Protein AF-A0A285SMY5-F1 (afdb_monomer_lite)

Secondary structure (DSSP, 8-state):
--SSSSSHHHHHHHHHHHHHHHHTTS------------HHHHHHHHHHTT-HHHHHHHHHTTSS-GGG--HHHHHHHHHHHHSSS-SS--TT-TT-HHHHHHHHHHHHTTS---TT-EEE---TTTSS-SSEEEHHHHHHHTT--HHHHHHHHTTT--TT---TTSPPHHHHHHTTBTTTB-HHHHHHHHHTT---SS--B-HHHHHHHHHHS----SS-PPPPGGG-SSPPB-HHHHHHHHTT---S-HHHHHHHHHHHHHHHHHHTTTS--SS-HHHHHHHH-TTSSGGGBT-EEEEEETTTEEEEEESB-HHHHHHHHHHHHH-TTHHHHHHHHHHTT-HHHHHHHHHHHHHHHHHHHS--

Structure (mmCIF, N/CA/C/O backbone):
data_AF-A0A285SMY5-F1
#
_entry.id   AF-A0A285SMY5-F1
#
loop_
_atom_site.group_PDB
_atom_site.id
_atom_site.type_symbol
_atom_site.label_atom_id
_atom_site.label_alt_id
_atom_site.label_comp_id
_atom_site.label_asym_id
_atom_site.label_entity_id
_atom_site.label_seq_id
_atom_site.pdbx_PDB_ins_code
_atom_site.Cartn_x
_atom_site.Cartn_y
_atom_site.Cartn_z
_atom_site.occupancy
_atom_site.B_iso_or_equiv
_atom_site.auth_seq_id
_atom_site.auth_comp_id
_atom_site.auth_asym_id
_atom_site.auth_atom_id
_atom_site.pdbx_PDB_model_num
ATOM 1 N N . MET A 1 1 ? -27.290 29.903 71.665 1.00 44.50 1 MET A N 1
ATOM 2 C CA . MET A 1 1 ? -28.174 30.473 70.620 1.00 44.50 1 MET A CA 1
ATOM 3 C C . MET A 1 1 ? -27.343 31.154 69.532 1.00 44.50 1 MET A C 1
ATOM 5 O O . MET A 1 1 ? -27.132 32.353 69.614 1.00 44.50 1 MET A O 1
ATOM 9 N N . ARG A 1 2 ? -26.832 30.390 68.557 1.00 43.44 2 ARG A N 1
ATOM 10 C CA . ARG A 1 2 ? -26.275 30.848 67.262 1.00 43.44 2 ARG A CA 1
ATOM 11 C C . ARG A 1 2 ? -25.790 29.595 66.524 1.00 43.44 2 ARG A C 1
ATOM 13 O O . ARG A 1 2 ? -24.658 29.188 66.721 1.00 43.44 2 ARG A O 1
ATOM 20 N N . LEU A 1 3 ? -26.687 28.913 65.810 1.00 40.53 3 LEU A N 1
ATOM 21 C CA . LEU A 1 3 ? -26.337 27.763 64.951 1.00 40.53 3 LEU A CA 1
ATOM 22 C C . LEU A 1 3 ? -27.414 27.433 63.893 1.00 40.53 3 LEU A C 1
ATOM 24 O O . LEU A 1 3 ? -27.430 26.339 63.350 1.00 40.53 3 LEU A O 1
ATOM 28 N N . LEU A 1 4 ? -28.327 28.365 63.586 1.00 40.00 4 LEU A N 1
ATOM 29 C CA . LEU A 1 4 ? -29.444 28.120 62.655 1.00 40.00 4 LEU A CA 1
ATOM 30 C C . LEU A 1 4 ? -29.544 29.125 61.492 1.00 40.00 4 LEU A C 1
ATOM 32 O O . LEU A 1 4 ? -30.497 29.062 60.724 1.00 40.00 4 LEU A O 1
ATOM 36 N N . ALA A 1 5 ? -28.572 30.027 61.318 1.00 44.12 5 ALA A N 1
ATOM 37 C CA . ALA A 1 5 ? -28.630 31.048 60.263 1.00 44.12 5 ALA A CA 1
ATOM 38 C C . ALA A 1 5 ? -27.939 30.650 58.939 1.00 44.12 5 ALA A C 1
ATOM 40 O O . ALA A 1 5 ? -28.270 31.220 57.904 1.00 44.12 5 ALA A O 1
ATOM 41 N N . ASP A 1 6 ? -27.063 29.637 58.931 1.00 42.84 6 ASP A N 1
ATOM 42 C CA . ASP A 1 6 ? -26.213 29.334 57.761 1.00 42.84 6 ASP A CA 1
ATOM 43 C C . ASP A 1 6 ? -26.700 28.169 56.875 1.00 42.84 6 ASP A C 1
ATOM 45 O O . ASP A 1 6 ? -26.078 27.850 55.865 1.00 42.84 6 ASP A O 1
ATOM 49 N N . LEU A 1 7 ? -27.846 27.549 57.184 1.00 43.09 7 LEU A N 1
ATOM 50 C CA . LEU A 1 7 ? -28.389 26.418 56.403 1.00 43.09 7 LEU A CA 1
ATOM 51 C C . LEU A 1 7 ? -29.373 26.822 55.285 1.00 43.09 7 LEU A C 1
ATOM 53 O O . LEU A 1 7 ? -29.718 26.005 54.431 1.00 43.09 7 LEU A O 1
ATOM 57 N N . LEU A 1 8 ? -29.802 28.084 55.231 1.00 43.88 8 LEU A N 1
ATOM 58 C CA . LEU A 1 8 ? -30.799 28.563 54.263 1.00 43.88 8 LEU A CA 1
ATOM 59 C C . LEU A 1 8 ? -30.308 28.830 52.817 1.00 43.88 8 LEU A C 1
ATOM 61 O O . LEU A 1 8 ? -31.122 28.667 51.902 1.00 43.88 8 LEU A O 1
ATOM 65 N N . PRO A 1 9 ? -29.038 29.183 52.522 1.00 40.75 9 PRO A N 1
ATOM 66 C CA . PRO A 1 9 ? -28.615 29.409 51.135 1.00 40.75 9 PRO A CA 1
ATOM 67 C C . PRO A 1 9 ? -28.261 28.118 50.371 1.00 40.75 9 PRO A C 1
ATOM 69 O O . PRO A 1 9 ? -28.290 28.117 49.139 1.00 40.75 9 PRO A O 1
ATOM 72 N N . ILE A 1 10 ? -27.984 27.008 51.068 1.00 46.47 10 ILE A N 1
ATOM 73 C CA . ILE A 1 10 ? -27.618 25.721 50.446 1.00 46.47 10 ILE A CA 1
ATOM 74 C C . ILE A 1 10 ? -28.871 24.969 49.963 1.00 46.47 10 ILE A C 1
ATOM 76 O O . ILE A 1 10 ? -28.896 24.459 48.842 1.00 46.47 10 ILE A O 1
ATOM 80 N N . LEU A 1 11 ? -29.965 25.006 50.731 1.00 40.94 11 LEU A N 1
ATOM 81 C CA . LEU A 1 11 ? -31.236 24.375 50.347 1.00 40.94 11 LEU A CA 1
ATOM 82 C C . LEU A 1 11 ? -31.950 25.094 49.185 1.00 40.94 11 LEU A C 1
ATOM 84 O O . LEU A 1 11 ? -32.616 24.447 48.377 1.00 40.94 11 LEU A O 1
ATOM 88 N N . ARG A 1 12 ? -31.750 26.411 49.011 1.00 38.81 12 ARG A N 1
ATOM 89 C CA . ARG A 1 12 ? -32.326 27.160 47.874 1.00 38.81 12 ARG A CA 1
ATOM 90 C C . ARG A 1 12 ? -31.653 26.871 46.528 1.00 38.81 12 ARG A C 1
ATOM 92 O O . ARG A 1 12 ? -32.327 26.964 45.503 1.00 38.81 12 ARG A O 1
ATOM 99 N N . ARG A 1 13 ? -30.367 26.492 46.507 1.00 39.62 13 ARG A N 1
ATOM 100 C CA . ARG A 1 13 ? -29.643 26.127 45.268 1.00 39.62 13 ARG A CA 1
ATOM 101 C C . ARG A 1 13 ? -29.903 24.685 44.819 1.00 39.62 13 ARG A C 1
ATOM 103 O O . ARG A 1 13 ? -29.862 24.412 43.623 1.00 39.62 13 ARG A O 1
ATOM 110 N N . ALA A 1 14 ? -30.227 23.782 45.746 1.00 42.62 14 ALA A N 1
ATOM 111 C CA . ALA A 1 14 ? -30.625 22.413 45.413 1.00 42.62 14 ALA A CA 1
ATOM 112 C C . ALA A 1 14 ? -32.042 22.353 44.804 1.00 42.62 14 ALA A C 1
ATOM 114 O O . ALA A 1 14 ? -32.256 21.678 43.798 1.00 42.62 14 ALA A O 1
ATOM 115 N N . ALA A 1 15 ? -32.989 23.135 45.337 1.00 40.44 15 ALA A N 1
ATOM 116 C CA . ALA A 1 15 ? -34.366 23.165 44.835 1.00 40.44 15 ALA A CA 1
ATOM 117 C C . ALA A 1 15 ? -34.505 23.817 43.442 1.00 40.44 15 ALA A C 1
ATOM 119 O O . ALA A 1 15 ? -35.353 23.410 42.653 1.00 40.44 15 ALA A O 1
ATOM 120 N N . THR A 1 16 ? -33.647 24.784 43.093 1.00 38.88 16 THR A N 1
ATOM 121 C CA . THR A 1 16 ? -33.677 25.434 41.767 1.00 38.88 16 THR A CA 1
ATOM 122 C C . THR A 1 16 ? -33.044 24.590 40.660 1.00 38.88 16 THR A C 1
ATOM 124 O O . THR A 1 16 ? -33.487 24.688 39.520 1.00 38.88 16 THR A O 1
ATOM 127 N N . ARG A 1 17 ? -32.083 23.702 40.962 1.00 39.31 17 ARG A N 1
ATOM 128 C CA . ARG A 1 17 ? -31.561 22.739 39.970 1.00 39.31 17 ARG A CA 1
ATOM 129 C C . ARG A 1 17 ? -32.501 21.554 39.740 1.00 39.31 17 ARG A C 1
ATOM 131 O O . ARG A 1 17 ? -32.654 21.140 38.598 1.00 39.31 17 ARG A O 1
ATOM 138 N N . ALA A 1 18 ? -33.193 21.069 40.773 1.00 41.31 18 ALA A N 1
ATOM 139 C CA . ALA A 1 18 ? -34.198 20.014 40.611 1.00 41.31 18 ALA A CA 1
ATOM 140 C C . ALA A 1 18 ? -35.450 20.501 39.848 1.00 41.31 18 ALA A C 1
ATOM 142 O O . ALA A 1 18 ? -35.988 19.770 39.021 1.00 41.31 18 ALA A O 1
ATOM 143 N N . ALA A 1 19 ? -35.875 21.755 40.046 1.00 38.75 19 ALA A N 1
ATOM 144 C CA . ALA A 1 19 ? -37.019 22.322 39.326 1.00 38.75 19 ALA A CA 1
ATOM 145 C C . ALA A 1 19 ? -36.722 22.631 37.842 1.00 38.75 19 ALA A C 1
ATOM 147 O O . ALA A 1 19 ? -37.612 22.497 37.007 1.00 38.75 19 ALA A O 1
ATOM 148 N N . LEU A 1 20 ? -35.476 22.973 37.487 1.00 37.38 20 LEU A N 1
ATOM 149 C CA . LEU A 1 20 ? -35.053 23.139 36.086 1.00 37.38 20 LEU A CA 1
ATOM 150 C C . LEU A 1 20 ? -34.861 21.800 35.350 1.00 37.38 20 LEU A C 1
ATOM 152 O O . LEU A 1 20 ? -35.063 21.748 34.141 1.00 37.38 20 LEU A O 1
ATOM 156 N N . LEU A 1 21 ? -34.555 20.711 36.065 1.00 39.91 21 LEU A N 1
ATOM 157 C CA . LEU A 1 21 ? -34.512 19.352 35.504 1.00 39.91 21 LEU A CA 1
ATOM 158 C C . LEU A 1 21 ? -35.903 18.703 35.383 1.00 39.91 21 LEU A C 1
ATOM 160 O O . LEU A 1 21 ? -36.125 17.923 34.464 1.00 39.91 21 LEU A O 1
ATOM 164 N N . ALA A 1 22 ? -36.868 19.071 36.232 1.00 38.34 22 ALA A N 1
ATOM 165 C CA . ALA A 1 22 ? -38.257 18.614 36.106 1.00 38.34 22 ALA A CA 1
ATOM 166 C C . ALA A 1 22 ? -39.072 19.412 35.064 1.00 38.34 22 ALA A C 1
ATOM 168 O O . ALA A 1 22 ? -39.981 18.865 34.446 1.00 38.34 22 ALA A O 1
ATOM 169 N N . ALA A 1 23 ? -38.730 20.682 34.808 1.00 36.62 23 ALA A N 1
ATOM 170 C CA . ALA A 1 23 ? -39.381 21.491 33.770 1.00 36.62 23 ALA A CA 1
ATOM 171 C C . ALA A 1 23 ? -38.933 21.136 32.336 1.00 36.62 23 ALA A C 1
ATOM 173 O O . ALA A 1 23 ? -39.668 21.410 31.389 1.00 36.62 23 ALA A O 1
ATOM 174 N N . ALA A 1 24 ? -37.784 20.470 32.166 1.00 37.38 24 ALA A N 1
ATOM 175 C CA . ALA A 1 24 ? -37.358 19.911 30.879 1.00 37.38 24 ALA A CA 1
ATOM 176 C C . ALA A 1 24 ? -38.095 18.606 30.509 1.00 37.38 24 ALA A C 1
ATOM 178 O O . ALA A 1 24 ? -38.091 18.212 29.348 1.00 37.38 24 ALA A O 1
ATOM 179 N N . ALA A 1 25 ? -38.771 17.962 31.468 1.00 40.66 25 ALA A N 1
ATOM 180 C CA . ALA A 1 25 ? -39.560 16.748 31.240 1.00 40.66 25 ALA A CA 1
ATOM 181 C C . ALA A 1 25 ? -41.063 17.018 30.995 1.00 40.66 25 ALA A C 1
ATOM 183 O O . ALA A 1 25 ? -41.816 16.079 30.754 1.00 40.66 25 ALA A O 1
ATOM 184 N N . GLY A 1 26 ? -41.518 18.279 31.067 1.00 31.81 26 GLY A N 1
ATOM 185 C CA . GLY A 1 26 ? -42.949 18.626 31.094 1.00 31.81 26 GLY A CA 1
ATOM 186 C C . GLY A 1 26 ? -43.452 19.598 30.020 1.00 31.81 26 GLY A C 1
ATOM 187 O O . GLY A 1 26 ? -44.639 19.911 30.014 1.00 31.81 26 GLY A O 1
ATOM 188 N N . LEU A 1 27 ? -42.599 20.088 29.115 1.00 36.53 27 LEU A N 1
ATOM 189 C CA . LEU A 1 27 ? -42.997 21.019 28.049 1.00 36.53 27 LEU A CA 1
ATOM 190 C C . LEU A 1 27 ? -42.467 20.565 26.686 1.00 36.53 27 LEU A C 1
ATOM 192 O O . LEU A 1 27 ? -41.608 21.196 26.081 1.00 36.53 27 LEU A O 1
ATOM 196 N N . ALA A 1 28 ? -43.042 19.477 26.186 1.00 33.47 28 ALA A N 1
ATOM 197 C CA . ALA A 1 28 ? -43.094 19.188 24.761 1.00 33.47 28 ALA A CA 1
ATOM 198 C C . ALA A 1 28 ? -44.547 18.843 24.408 1.00 33.47 28 ALA A C 1
ATOM 200 O O . ALA A 1 28 ? -44.981 17.696 24.487 1.00 33.47 28 ALA A O 1
ATOM 201 N N . GLY A 1 29 ? -45.325 19.872 24.058 1.00 29.25 29 GLY A N 1
ATOM 202 C CA . GLY A 1 29 ? -46.469 19.677 23.166 1.00 29.25 29 GLY A CA 1
ATOM 203 C C . GLY A 1 29 ? -45.970 19.185 21.799 1.00 29.25 29 GLY A C 1
ATOM 204 O O . GLY A 1 29 ? -44.778 19.318 21.514 1.00 29.25 29 GLY A O 1
ATOM 205 N N . PRO A 1 30 ? -46.843 18.606 20.957 1.00 37.19 30 PRO A N 1
ATOM 206 C CA . PRO A 1 30 ? -46.443 17.806 19.807 1.00 37.19 30 PRO A CA 1
ATOM 207 C C . PRO A 1 30 ? -45.956 18.712 18.672 1.00 37.19 30 PRO A C 1
ATOM 209 O O . PRO A 1 30 ? -46.673 19.004 17.721 1.00 37.19 30 PRO A O 1
ATOM 212 N N . ALA A 1 31 ? -44.719 19.179 18.780 1.00 33.62 31 ALA A N 1
ATOM 213 C CA . ALA A 1 31 ? -43.927 19.583 17.638 1.00 33.62 31 ALA A CA 1
ATOM 214 C C . ALA A 1 31 ? -43.341 18.293 17.060 1.00 33.62 31 ALA A C 1
ATOM 216 O O . ALA A 1 31 ? -42.690 17.541 17.781 1.00 33.62 31 ALA A O 1
ATOM 217 N N . GLY A 1 32 ? -43.659 17.991 15.801 1.00 35.34 32 GLY A N 1
ATOM 218 C CA . GLY A 1 32 ? -43.325 16.725 15.152 1.00 35.34 32 GLY A CA 1
ATOM 219 C C . GLY A 1 32 ? -41.841 16.378 15.261 1.00 35.34 32 GLY A C 1
ATOM 220 O O . GLY A 1 32 ? -41.028 16.875 14.491 1.00 35.34 32 GLY A O 1
ATOM 221 N N . ALA A 1 33 ? -41.508 15.500 16.206 1.00 33.84 33 ALA A N 1
ATOM 222 C CA . ALA A 1 33 ? -40.214 14.856 16.297 1.00 33.84 33 ALA A CA 1
ATOM 223 C C . ALA A 1 33 ? -40.238 13.629 15.383 1.00 33.84 33 ALA A C 1
ATOM 225 O O . ALA A 1 33 ? -40.721 12.560 15.751 1.00 33.84 33 ALA A O 1
ATOM 226 N N . GLN A 1 34 ? -39.726 13.789 14.167 1.00 44.00 34 GLN A N 1
ATOM 227 C CA . GLN A 1 34 ? -39.018 12.682 13.544 1.00 44.00 34 GLN A CA 1
ATOM 228 C C . GLN A 1 34 ? -37.640 12.622 14.205 1.00 44.00 34 GLN A C 1
ATOM 230 O O . GLN A 1 34 ? -36.733 13.302 13.750 1.00 44.00 34 GLN A O 1
ATOM 235 N N . ASP A 1 35 ? -37.480 11.860 15.285 1.00 48.12 35 ASP A N 1
ATOM 236 C CA . ASP A 1 35 ? -36.144 11.390 15.664 1.00 48.12 35 ASP A CA 1
ATOM 237 C C . ASP A 1 35 ? -36.257 10.082 16.451 1.00 48.12 35 ASP A C 1
ATOM 239 O O . ASP A 1 35 ? -36.455 10.046 17.661 1.00 48.12 35 ASP A O 1
ATOM 243 N N . GLY A 1 36 ? -36.224 8.975 15.709 1.00 53.59 36 GLY A N 1
ATOM 244 C CA . GLY A 1 36 ? -36.311 7.607 16.220 1.00 53.59 36 GLY A CA 1
ATOM 245 C C . GLY A 1 36 ? -34.972 7.058 16.714 1.00 53.59 36 GLY A C 1
ATOM 246 O O . GLY A 1 36 ? -34.679 5.890 16.462 1.00 53.59 36 GLY A O 1
ATOM 247 N N . THR A 1 37 ? -34.137 7.882 17.353 1.00 75.75 37 THR A N 1
ATOM 248 C CA . THR A 1 37 ? -32.831 7.455 17.871 1.00 75.75 37 THR A CA 1
ATOM 249 C C . THR A 1 37 ? -32.978 6.707 19.196 1.00 75.75 37 THR A C 1
ATOM 251 O O . THR A 1 37 ? -33.566 7.200 20.159 1.00 75.75 37 THR A O 1
ATOM 254 N N . THR A 1 38 ? -32.467 5.476 19.256 1.00 91.69 38 THR A N 1
ATOM 255 C CA . THR A 1 38 ? -32.550 4.633 20.461 1.00 91.69 38 THR A CA 1
ATOM 256 C C . THR A 1 38 ? -31.500 5.040 21.506 1.00 91.69 38 THR A C 1
ATOM 258 O O . THR A 1 38 ? -30.460 5.597 21.143 1.00 91.69 38 THR A O 1
ATOM 261 N N . PRO A 1 39 ? -31.694 4.726 22.805 1.00 93.06 39 PRO A N 1
ATOM 262 C CA . PRO A 1 39 ? -30.678 4.974 23.833 1.00 93.06 39 PRO A CA 1
ATOM 263 C C . PRO A 1 39 ? -29.303 4.378 23.491 1.00 93.06 39 PRO A C 1
ATOM 265 O O . PRO A 1 39 ? -28.283 5.027 23.711 1.00 93.06 39 PRO A O 1
ATOM 268 N N . LEU A 1 40 ? -29.281 3.190 22.875 1.00 93.75 40 LEU A N 1
ATOM 269 C CA . LEU A 1 40 ? -28.062 2.546 22.383 1.00 93.75 40 LEU A CA 1
ATOM 270 C C . LEU A 1 40 ? -27.368 3.372 21.288 1.00 93.75 40 LEU A C 1
ATOM 272 O O . LEU A 1 40 ? -26.158 3.573 21.349 1.00 93.75 40 LEU A O 1
ATOM 276 N N . GLN A 1 41 ? -28.112 3.898 20.311 1.00 92.19 41 GLN A N 1
ATOM 277 C CA . GLN A 1 41 ? -27.538 4.731 19.244 1.00 92.19 41 GLN A CA 1
ATOM 278 C C . GLN A 1 41 ? -26.947 6.036 19.790 1.00 92.19 41 GLN A C 1
ATOM 280 O O . GLN A 1 41 ? -25.877 6.476 19.357 1.00 92.19 41 GLN A O 1
ATOM 285 N N . THR A 1 42 ? -27.608 6.639 20.777 1.00 93.94 42 THR A N 1
ATOM 286 C CA . THR A 1 42 ? -27.110 7.841 21.451 1.00 93.94 42 THR A CA 1
ATOM 287 C C . THR A 1 42 ? -25.846 7.541 22.261 1.00 93.94 42 THR A C 1
ATOM 289 O O . THR A 1 42 ? -24.863 8.273 22.145 1.00 93.94 42 THR A O 1
ATOM 292 N N . PHE A 1 43 ? -25.813 6.427 23.001 1.00 95.69 43 PHE A N 1
ATOM 293 C CA . PHE A 1 43 ? -24.606 5.952 23.686 1.00 95.69 43 PHE A CA 1
ATOM 294 C C . PHE A 1 43 ? -23.433 5.769 22.713 1.00 95.69 43 PHE A C 1
ATOM 296 O O . PHE A 1 43 ? -22.358 6.329 22.929 1.00 95.69 43 PHE A O 1
ATOM 303 N N . GLN A 1 44 ? -23.651 5.052 21.606 1.00 93.38 44 GLN A N 1
ATOM 304 C CA . GLN A 1 44 ? -22.622 4.832 20.587 1.00 93.38 44 GLN A CA 1
ATOM 305 C C . GLN A 1 44 ? -22.101 6.156 20.012 1.00 93.38 44 GLN A C 1
ATOM 307 O O . GLN A 1 44 ? -20.901 6.306 19.798 1.00 93.38 44 GLN A O 1
ATOM 312 N N . THR A 1 45 ? -22.981 7.141 19.808 1.00 91.56 45 THR A N 1
ATOM 313 C CA . THR A 1 45 ? -22.604 8.476 19.319 1.00 91.56 45 THR A CA 1
ATOM 314 C C . THR A 1 45 ? -21.674 9.198 20.294 1.00 91.56 45 THR A C 1
ATOM 316 O O . THR A 1 45 ? -20.700 9.814 19.862 1.00 91.56 45 THR A O 1
ATOM 319 N N . TYR A 1 46 ? -21.924 9.112 21.602 1.00 94.88 46 TYR A N 1
ATOM 320 C CA . TYR A 1 46 ? -21.020 9.691 22.598 1.00 94.88 46 TYR A CA 1
ATOM 321 C C . TYR A 1 46 ? -19.651 9.012 22.588 1.00 94.88 46 TYR A C 1
ATOM 323 O O . TYR A 1 46 ? -18.634 9.703 22.570 1.00 94.88 46 TYR A O 1
ATOM 331 N N . VAL A 1 47 ? -19.609 7.679 22.513 1.00 94.75 47 VAL A N 1
ATOM 332 C CA . VAL A 1 47 ? -18.341 6.937 22.450 1.00 94.75 47 VAL A CA 1
ATOM 333 C C . VAL A 1 47 ? -17.542 7.287 21.189 1.00 94.75 47 VAL A C 1
ATOM 335 O O . VAL A 1 47 ? -16.357 7.597 21.288 1.00 94.75 47 VAL A O 1
ATOM 338 N N . VAL A 1 48 ? -18.185 7.331 20.017 1.00 90.44 48 VAL A N 1
ATOM 339 C CA . VAL A 1 48 ? -17.540 7.703 18.742 1.00 90.44 48 VAL A CA 1
ATOM 340 C C . VAL A 1 48 ? -16.963 9.123 18.777 1.00 90.44 48 VAL A C 1
ATOM 342 O O . VAL A 1 48 ? -15.908 9.379 18.197 1.00 90.44 48 VAL A O 1
ATOM 345 N N . ASN A 1 49 ? -17.608 10.041 19.497 1.00 89.12 49 ASN A N 1
ATOM 346 C CA . ASN A 1 49 ? -17.130 11.413 19.684 1.00 89.12 49 ASN A CA 1
ATOM 347 C C . ASN A 1 49 ? -16.149 11.573 20.861 1.00 89.12 49 ASN A C 1
ATOM 349 O O . ASN A 1 49 ? -15.801 12.699 21.214 1.00 89.12 49 ASN A O 1
ATOM 353 N N . ASN A 1 50 ? -15.695 10.468 21.464 1.00 92.06 50 ASN A N 1
ATOM 354 C CA . ASN A 1 50 ? -14.821 10.444 22.641 1.00 92.06 50 ASN A CA 1
ATOM 355 C C . ASN A 1 50 ? -15.402 11.166 23.879 1.00 92.06 50 ASN A C 1
ATOM 357 O O . ASN A 1 50 ? -14.664 11.651 24.737 1.00 92.06 50 ASN A O 1
ATOM 361 N N . ASP A 1 51 ? -16.729 11.238 23.997 1.00 93.81 51 ASP A N 1
ATOM 362 C CA . ASP A 1 51 ? -17.439 11.807 25.146 1.00 93.81 51 ASP A CA 1
ATOM 363 C C . ASP A 1 51 ? -17.840 10.700 26.131 1.00 93.81 51 ASP A C 1
ATOM 365 O O . ASP A 1 51 ? -19.007 10.342 26.315 1.00 93.81 51 ASP A O 1
ATOM 369 N N . LEU A 1 52 ? -16.823 10.122 26.772 1.00 95.62 52 LEU A N 1
ATOM 370 C CA . LEU A 1 52 ? -16.993 8.980 27.675 1.00 95.62 52 LEU A CA 1
ATOM 371 C C . LEU A 1 52 ? -17.798 9.336 28.937 1.00 95.62 52 LEU A C 1
ATOM 373 O O . LEU A 1 52 ? -18.387 8.457 29.562 1.00 95.62 52 LEU A O 1
ATOM 377 N N . THR A 1 53 ? -17.867 10.623 29.298 1.00 95.19 53 THR A N 1
ATOM 378 C CA . THR A 1 53 ? -18.650 11.087 30.456 1.00 95.19 53 THR A CA 1
ATOM 379 C C . THR A 1 53 ? -20.141 10.959 30.176 1.00 95.19 53 THR A C 1
ATOM 381 O O . THR A 1 53 ? -20.871 10.376 30.980 1.00 95.19 53 THR A O 1
ATOM 384 N N . ASN A 1 54 ? -20.596 11.449 29.020 1.00 95.38 54 ASN A N 1
ATOM 385 C CA . ASN A 1 54 ? -21.995 11.310 28.635 1.00 95.38 54 ASN A CA 1
ATOM 386 C C . ASN A 1 54 ? -22.341 9.866 28.254 1.00 95.38 54 ASN A C 1
ATOM 388 O O . ASN A 1 54 ? -23.438 9.415 28.569 1.00 95.38 54 ASN A O 1
ATOM 392 N N . ALA A 1 55 ? -21.409 9.093 27.688 1.00 96.12 55 ALA A N 1
ATOM 393 C CA . ALA A 1 55 ? -21.609 7.656 27.488 1.00 96.12 55 ALA A CA 1
ATOM 394 C C . ALA A 1 55 ? -21.849 6.916 28.824 1.00 96.12 55 ALA A C 1
ATOM 396 O O . ALA A 1 55 ? -22.793 6.132 28.951 1.00 96.12 55 ALA A O 1
ATOM 397 N N . GLN A 1 56 ? -21.064 7.227 29.864 1.00 96.19 56 GLN A N 1
ATOM 398 C CA . GLN A 1 56 ? -21.192 6.603 31.184 1.00 96.19 56 GLN A CA 1
ATOM 399 C C . GLN A 1 56 ? -22.568 6.826 31.829 1.00 96.19 56 GLN A C 1
ATOM 401 O O . GLN A 1 56 ? -23.044 5.953 32.559 1.00 96.19 56 GLN A O 1
ATOM 406 N N . PHE A 1 57 ? -23.232 7.950 31.544 1.00 96.50 57 PHE A N 1
ATOM 407 C CA . PHE A 1 57 ? -24.588 8.214 32.029 1.00 96.50 57 PHE A CA 1
ATOM 408 C C . PHE A 1 57 ? -25.578 7.114 31.605 1.00 96.50 57 PHE A C 1
ATOM 410 O O . PHE A 1 57 ? -26.394 6.685 32.420 1.00 96.50 57 PHE A O 1
ATOM 417 N N . PHE A 1 58 ? -25.489 6.606 30.372 1.00 96.38 58 PHE A N 1
ATOM 418 C CA . PHE A 1 58 ? -26.413 5.580 29.869 1.00 96.38 58 PHE A CA 1
ATOM 419 C C . PHE A 1 58 ? -26.216 4.239 30.580 1.00 96.38 58 PHE A C 1
ATOM 421 O O . PHE A 1 58 ? -27.199 3.586 30.928 1.00 96.38 58 PHE A O 1
ATOM 428 N N . LEU A 1 59 ? -24.963 3.876 30.870 1.00 94.81 59 LEU A N 1
ATOM 429 C CA . LEU A 1 59 ? -24.628 2.670 31.629 1.00 94.81 59 LEU A CA 1
ATOM 430 C C . LEU A 1 59 ? -25.081 2.776 33.092 1.00 94.81 59 LEU A C 1
ATOM 432 O O . LEU A 1 59 ? -25.697 1.855 33.622 1.00 94.81 59 LEU A O 1
ATOM 436 N N . GLN A 1 60 ? -24.821 3.911 33.751 1.00 95.75 60 GLN A N 1
ATOM 437 C CA . GLN A 1 60 ? -25.171 4.114 35.167 1.00 95.75 60 GLN A CA 1
ATOM 438 C C . GLN A 1 60 ? -26.680 4.108 35.422 1.00 95.75 60 GLN A C 1
ATOM 440 O O . GLN A 1 60 ? -27.115 3.707 36.499 1.00 95.75 60 GLN A O 1
ATOM 445 N N . ASN A 1 61 ? -27.470 4.548 34.444 1.00 95.69 61 ASN A N 1
ATOM 446 C CA . ASN A 1 61 ? -28.927 4.586 34.545 1.00 95.69 61 ASN A CA 1
ATOM 447 C C . ASN A 1 61 ? -29.602 3.340 33.947 1.00 95.69 61 ASN A C 1
ATOM 449 O O . ASN A 1 61 ? -30.827 3.303 33.867 1.00 95.69 61 ASN A O 1
ATOM 453 N N . GLY A 1 62 ? -28.831 2.332 33.520 1.00 93.88 62 GLY A N 1
ATOM 454 C CA . GLY A 1 62 ? -29.364 1.093 32.947 1.00 93.88 62 GLY A CA 1
ATOM 455 C C . GLY A 1 62 ? -30.117 1.284 31.626 1.00 93.88 62 GLY A C 1
ATOM 456 O O . GLY A 1 62 ? -30.944 0.449 31.275 1.00 93.88 62 GLY A O 1
ATOM 457 N N . LEU A 1 63 ? -29.855 2.382 30.908 1.00 95.31 63 LEU A N 1
ATOM 458 C CA . LEU A 1 63 ? -30.436 2.656 29.588 1.00 95.31 63 LEU A CA 1
ATOM 459 C C . LEU A 1 63 ? -29.761 1.838 28.481 1.00 95.31 63 LEU A C 1
ATOM 461 O O . LEU A 1 63 ? -30.332 1.673 27.406 1.00 95.31 63 LEU A O 1
ATOM 465 N N . VAL A 1 64 ? -28.535 1.384 28.749 1.00 94.94 64 VAL A N 1
ATOM 466 C CA . VAL A 1 64 ? -27.737 0.463 27.939 1.00 94.94 64 VAL A CA 1
ATOM 467 C C . VAL A 1 64 ? -26.996 -0.462 28.901 1.00 94.94 64 VAL A C 1
ATOM 469 O O . VAL A 1 64 ? -26.524 -0.026 29.953 1.00 94.94 64 VAL A O 1
ATOM 472 N N . THR A 1 65 ? -26.883 -1.734 28.550 1.00 93.19 65 THR A N 1
ATOM 473 C CA . THR A 1 65 ? -26.172 -2.760 29.314 1.00 93.19 65 THR A CA 1
ATOM 474 C C . THR A 1 65 ? -24.948 -3.245 28.547 1.00 93.19 65 THR A C 1
ATOM 476 O O . THR A 1 65 ? -24.919 -3.222 27.321 1.00 93.19 65 THR A O 1
ATOM 479 N N . ALA A 1 66 ? -23.929 -3.736 29.259 1.00 90.50 66 ALA A N 1
ATOM 480 C CA . ALA A 1 66 ? -22.715 -4.253 28.621 1.00 90.50 66 ALA A CA 1
ATOM 481 C C . ALA A 1 66 ? -22.991 -5.417 27.647 1.00 90.50 66 ALA A C 1
ATOM 483 O O . ALA A 1 66 ? -22.278 -5.569 26.665 1.00 90.50 66 ALA A O 1
ATOM 484 N N . ALA A 1 67 ? -24.047 -6.205 27.882 1.00 91.44 67 ALA A N 1
ATOM 485 C CA . ALA A 1 67 ? -24.433 -7.321 27.017 1.00 91.44 67 ALA A CA 1
ATOM 486 C C . ALA A 1 67 ? -24.998 -6.883 25.653 1.00 91.44 67 ALA A C 1
ATOM 488 O O . ALA A 1 67 ? -25.052 -7.689 24.730 1.00 91.44 67 ALA A O 1
ATOM 489 N N . GLU A 1 68 ? -25.429 -5.626 25.523 1.00 89.69 68 GLU A N 1
ATOM 490 C CA . GLU A 1 68 ? -25.926 -5.051 24.265 1.00 89.69 68 GLU A CA 1
ATOM 491 C C . GLU A 1 68 ? -24.801 -4.446 23.413 1.00 89.69 68 GLU A C 1
ATOM 493 O O . GLU A 1 68 ? -25.056 -3.968 22.307 1.00 89.69 68 GLU A O 1
ATOM 498 N N . LEU A 1 69 ? -23.570 -4.421 23.932 1.00 93.00 69 LEU A N 1
ATOM 499 C CA . LEU A 1 69 ? -22.443 -3.748 23.306 1.00 93.00 69 LEU A CA 1
ATOM 500 C C . LEU A 1 69 ? -21.519 -4.739 22.607 1.00 93.00 69 LEU A C 1
ATOM 502 O O . LEU A 1 69 ? -20.977 -5.648 23.230 1.00 93.00 69 LEU A O 1
ATOM 506 N N . ASP A 1 70 ? -21.259 -4.474 21.332 1.00 93.31 70 ASP A N 1
ATOM 507 C CA . ASP A 1 70 ? -20.062 -4.961 20.657 1.00 93.31 70 ASP A CA 1
ATOM 508 C C . ASP A 1 70 ? -18.953 -3.917 20.856 1.00 93.31 70 ASP A C 1
ATOM 510 O O . ASP A 1 70 ? -18.938 -2.854 20.230 1.00 93.31 70 ASP A O 1
ATOM 514 N N . THR A 1 71 ? -18.071 -4.167 21.825 1.00 94.62 71 THR A N 1
ATOM 515 C CA . THR A 1 71 ? -16.993 -3.235 22.177 1.00 94.62 71 THR A CA 1
ATOM 516 C C . THR A 1 71 ? -15.883 -3.204 21.129 1.00 94.62 71 THR A C 1
ATOM 518 O O . THR A 1 71 ? -15.218 -2.175 21.010 1.00 94.62 71 THR A O 1
ATOM 521 N N . GLY A 1 72 ? -15.704 -4.278 20.348 1.00 93.50 72 GLY A N 1
ATOM 522 C CA . GLY A 1 72 ? -14.787 -4.320 19.208 1.00 93.50 72 GLY A CA 1
ATOM 523 C C . GLY A 1 72 ? -15.267 -3.413 18.078 1.00 93.50 72 GLY A C 1
ATOM 524 O O . GLY A 1 72 ? -14.548 -2.497 17.677 1.00 93.50 72 GLY A O 1
ATOM 525 N N . ASP A 1 73 ? -16.513 -3.607 17.641 1.00 91.19 73 ASP A N 1
ATOM 526 C CA . ASP A 1 73 ? -17.192 -2.769 16.642 1.00 91.19 73 ASP A CA 1
ATOM 527 C C . ASP A 1 73 ? -17.157 -1.292 17.052 1.00 91.19 73 ASP A C 1
ATOM 529 O O . ASP A 1 73 ? -16.620 -0.443 16.338 1.00 91.19 73 ASP A O 1
ATOM 533 N N . LEU A 1 74 ? -17.590 -0.983 18.279 1.00 92.81 74 LEU A N 1
ATOM 534 C CA . LEU A 1 74 ? -17.652 0.394 18.760 1.00 92.81 74 LEU A CA 1
ATOM 535 C C . LEU A 1 74 ? -16.273 1.069 18.845 1.00 92.81 74 LEU A C 1
ATOM 537 O O . LEU A 1 74 ? -16.158 2.266 18.559 1.00 92.81 74 LEU A O 1
ATOM 541 N N . PHE A 1 75 ? -15.228 0.320 19.207 1.00 95.06 75 PHE A N 1
ATOM 542 C CA . PHE A 1 75 ? -13.854 0.819 19.214 1.00 95.06 75 PHE A CA 1
ATOM 543 C C . PHE A 1 75 ? -13.370 1.151 17.796 1.00 95.06 75 PHE A C 1
ATOM 545 O O . PHE A 1 75 ? -12.885 2.260 17.550 1.00 95.06 75 PHE A O 1
ATOM 552 N N . LEU A 1 76 ? -13.544 0.224 16.848 1.00 91.44 76 LEU A N 1
ATOM 553 C CA . LEU A 1 76 ? -13.152 0.420 15.450 1.00 91.44 76 LEU A CA 1
ATOM 554 C C . LEU A 1 76 ? -13.928 1.571 14.803 1.00 91.44 76 LEU A C 1
ATOM 556 O O . LEU A 1 76 ? -13.329 2.419 14.140 1.00 91.44 76 LEU A O 1
ATOM 560 N N . LYS A 1 77 ? -15.234 1.664 15.065 1.00 89.38 77 LYS A N 1
ATOM 561 C CA . LYS A 1 77 ? -16.099 2.756 14.613 1.00 89.38 77 LYS A CA 1
ATOM 562 C C . LYS A 1 77 ? -15.605 4.115 15.084 1.00 89.38 77 LYS A C 1
ATOM 564 O O . LYS A 1 77 ? -15.514 5.053 14.291 1.00 89.38 77 LYS A O 1
ATOM 569 N N . ALA A 1 78 ? -15.267 4.222 16.368 1.00 90.31 78 ALA A N 1
ATOM 570 C CA . ALA A 1 78 ? -14.756 5.452 16.954 1.00 90.31 78 ALA A CA 1
ATOM 571 C C . ALA A 1 78 ? -13.412 5.854 16.327 1.00 90.31 78 ALA A C 1
ATOM 573 O O . ALA A 1 78 ? -13.241 7.012 15.937 1.00 90.31 78 ALA A O 1
ATOM 574 N N . LEU A 1 79 ? -12.488 4.905 16.148 1.00 90.00 79 LEU A N 1
ATOM 575 C CA . LEU A 1 79 ? -11.214 5.168 15.476 1.00 90.00 79 LEU A CA 1
ATOM 576 C C . LEU A 1 79 ? -11.412 5.606 14.022 1.00 90.00 79 LEU A C 1
ATOM 578 O O . LEU A 1 79 ? -10.888 6.644 13.616 1.00 90.00 79 LEU A O 1
ATOM 582 N N . PHE A 1 80 ? -12.180 4.865 13.226 1.00 86.25 80 PHE A N 1
ATOM 583 C CA . PHE A 1 80 ? -12.345 5.166 11.804 1.00 86.25 80 PHE A CA 1
ATOM 584 C C . PHE A 1 80 ? -13.081 6.488 11.561 1.00 86.25 80 PHE A C 1
ATOM 586 O O . PHE A 1 80 ? -12.682 7.235 10.669 1.00 86.25 80 PHE A O 1
ATOM 593 N N . ALA A 1 81 ? -14.065 6.845 12.391 1.00 81.44 81 ALA A N 1
ATOM 594 C CA . ALA A 1 81 ? -14.737 8.144 12.310 1.00 81.44 81 ALA A CA 1
ATOM 595 C C . ALA A 1 81 ? -13.801 9.333 12.613 1.00 81.44 81 ALA A C 1
ATOM 597 O O . ALA A 1 81 ? -14.006 10.441 12.107 1.00 81.44 81 ALA A O 1
ATOM 598 N N . ASN A 1 82 ? -12.761 9.125 13.426 1.00 80.56 82 ASN A N 1
ATOM 599 C CA . ASN A 1 82 ? -11.822 10.174 13.828 1.00 80.56 82 ASN A CA 1
ATOM 600 C C . ASN A 1 82 ? -10.552 10.239 12.968 1.00 80.56 82 ASN A C 1
ATOM 602 O O . ASN A 1 82 ? -9.900 11.277 12.955 1.00 80.56 82 ASN A O 1
ATOM 606 N N . ASN A 1 83 ? -10.245 9.196 12.197 1.00 76.12 83 ASN A N 1
ATOM 607 C CA . ASN A 1 83 ? -9.074 9.132 11.313 1.00 76.12 83 ASN A CA 1
ATOM 608 C C . ASN A 1 83 ? -9.430 9.379 9.834 1.00 76.12 83 ASN A C 1
ATOM 610 O O . ASN A 1 83 ? -8.831 8.807 8.922 1.00 76.12 83 ASN A O 1
ATOM 614 N N . THR A 1 84 ? -10.435 10.225 9.577 1.00 65.62 84 THR A N 1
ATOM 615 C CA . THR A 1 84 ? -10.818 10.666 8.223 1.00 65.62 84 THR A CA 1
ATOM 616 C C . THR A 1 84 ? -10.029 11.910 7.819 1.00 65.62 84 THR A C 1
ATOM 618 O O . THR A 1 84 ? -9.901 12.814 8.644 1.00 65.62 84 THR A O 1
ATOM 621 N N . ARG A 1 85 ? -9.588 12.000 6.554 1.00 52.78 85 ARG A N 1
ATOM 622 C CA . ARG A 1 85 ? -8.822 13.127 5.981 1.00 52.78 85 ARG A CA 1
ATOM 623 C C . ARG A 1 85 ? -9.180 14.500 6.572 1.00 52.78 85 ARG A C 1
ATOM 625 O O . ARG A 1 85 ? -10.282 15.011 6.385 1.00 52.78 85 ARG A O 1
ATOM 632 N N . GLY A 1 86 ? -8.196 15.106 7.226 1.00 47.22 86 GLY A N 1
ATOM 633 C CA . GLY A 1 86 ? -8.210 16.470 7.740 1.00 47.22 86 GLY A CA 1
ATOM 634 C C . GLY A 1 86 ? -6.924 16.708 8.525 1.00 47.22 86 GLY A C 1
ATOM 635 O O . GLY A 1 86 ? -6.466 15.818 9.228 1.00 47.22 86 GLY A O 1
ATOM 636 N N . SER A 1 87 ? -6.314 17.883 8.389 1.00 47.38 87 SER A N 1
ATOM 637 C CA . SER A 1 87 ? -5.095 18.277 9.118 1.00 47.38 87 SER A CA 1
ATOM 638 C C . SER A 1 87 ? -5.314 18.500 10.618 1.00 47.38 87 SER A C 1
ATOM 640 O O . SER A 1 87 ? -4.386 18.888 11.326 1.00 47.38 87 SER A O 1
ATOM 642 N N . ASP A 1 88 ? -6.541 18.299 11.091 1.00 53.53 88 ASP A N 1
ATOM 643 C CA . ASP A 1 88 ? -6.929 18.541 12.466 1.00 53.53 88 ASP A CA 1
ATOM 644 C C . ASP A 1 88 ? -6.744 17.248 13.248 1.00 53.53 88 ASP A C 1
ATOM 646 O O . ASP A 1 88 ? -7.479 16.280 13.055 1.00 53.53 88 ASP A O 1
ATOM 650 N N . THR A 1 89 ? -5.758 17.244 14.142 1.00 57.06 89 THR A N 1
ATOM 651 C CA . THR A 1 89 ? -5.557 16.176 15.122 1.00 57.06 89 THR A CA 1
ATOM 652 C C . THR A 1 89 ? -6.836 16.006 15.935 1.00 57.06 89 THR A C 1
ATOM 654 O O . THR A 1 89 ? -7.138 16.819 16.816 1.00 57.06 89 THR A O 1
ATOM 657 N N . ARG A 1 90 ? -7.612 14.967 15.621 1.00 72.12 90 ARG A N 1
ATOM 658 C CA . ARG A 1 90 ? -8.818 14.612 16.369 1.00 72.12 90 ARG A CA 1
ATOM 659 C C . ARG A 1 90 ? -8.443 13.865 17.650 1.00 72.12 90 ARG A C 1
ATOM 661 O O . ARG A 1 90 ? -7.349 13.303 17.740 1.00 72.12 90 ARG A O 1
ATOM 668 N N . PRO A 1 91 ? -9.330 13.841 18.660 1.00 75.56 91 PRO A N 1
ATOM 669 C CA . PRO A 1 91 ? -9.045 13.154 19.912 1.00 75.56 91 PRO A CA 1
ATOM 670 C C . PRO A 1 91 ? -8.636 11.694 19.700 1.00 75.56 91 PRO A C 1
ATOM 672 O O . PRO A 1 91 ? -7.675 11.264 20.312 1.00 75.56 91 PRO A O 1
ATOM 675 N N . LEU A 1 92 ? -9.286 10.963 18.791 1.00 86.44 92 LEU A N 1
ATOM 676 C CA . LEU A 1 92 ? -9.015 9.540 18.544 1.00 86.44 92 LEU A CA 1
ATOM 677 C C . LEU A 1 92 ? -8.176 9.286 17.281 1.00 86.44 92 LEU A C 1
ATOM 679 O O . LEU A 1 92 ? -8.396 8.303 16.579 1.00 86.44 92 LEU A O 1
ATOM 683 N N . ASP A 1 93 ? -7.235 10.178 16.974 1.00 87.00 93 ASP A N 1
ATOM 684 C CA . ASP A 1 93 ? -6.238 9.958 15.919 1.00 87.00 93 ASP A CA 1
ATOM 685 C C . ASP A 1 93 ? -5.336 8.750 16.245 1.00 87.00 93 ASP A C 1
ATOM 687 O O . ASP A 1 93 ? -4.999 8.524 17.411 1.00 87.00 93 ASP A O 1
ATOM 691 N N . PHE A 1 94 ? -4.914 7.982 15.235 1.00 88.88 94 PHE A N 1
ATOM 692 C CA . PHE A 1 94 ? -4.091 6.788 15.421 1.00 88.88 94 PHE A CA 1
ATOM 693 C C . PHE A 1 94 ? -2.780 7.066 16.166 1.00 88.88 94 PHE A C 1
ATOM 695 O O . PHE A 1 94 ? -2.298 6.187 16.888 1.00 88.88 94 PHE A O 1
ATOM 702 N N . ALA A 1 95 ? -2.216 8.267 16.010 1.00 85.94 95 ALA A N 1
ATOM 703 C CA . ALA A 1 95 ? -1.012 8.713 16.700 1.00 85.94 95 ALA A CA 1
ATOM 704 C C . ALA A 1 95 ? -1.288 9.253 18.116 1.00 85.94 95 ALA A C 1
ATOM 706 O O . ALA A 1 95 ? -0.364 9.344 18.927 1.00 85.94 95 ALA A O 1
ATOM 707 N N . ASN A 1 96 ? -2.541 9.576 18.459 1.00 89.69 96 ASN A N 1
ATOM 708 C CA . ASN A 1 96 ? -2.934 10.036 19.792 1.00 89.69 96 ASN A CA 1
ATOM 709 C C . ASN A 1 96 ? -3.184 8.857 20.746 1.00 89.69 96 ASN A C 1
ATOM 711 O O . ASN A 1 96 ? -4.287 8.638 21.255 1.00 89.69 96 ASN A O 1
ATOM 715 N N . VAL A 1 97 ? -2.122 8.091 21.004 1.00 90.25 97 VAL A N 1
ATOM 716 C CA . VAL A 1 97 ? -2.174 6.849 21.791 1.00 90.25 97 VAL A CA 1
ATOM 717 C C . VAL A 1 97 ? -2.746 7.035 23.200 1.00 90.25 97 VAL A C 1
ATOM 719 O O . VAL A 1 97 ? -3.322 6.101 23.742 1.00 90.25 97 VAL A O 1
ATOM 722 N N . GLU A 1 98 ? -2.650 8.228 23.797 1.00 91.44 98 GLU A N 1
ATOM 723 C CA . GLU A 1 98 ? -3.216 8.506 25.124 1.00 91.44 98 GLU A CA 1
ATOM 724 C C . GLU A 1 98 ? -4.752 8.506 25.106 1.00 91.44 98 GLU A C 1
ATOM 726 O O . GLU A 1 98 ? -5.397 7.878 25.945 1.00 91.44 98 GLU A O 1
ATOM 731 N N . GLN A 1 99 ? -5.360 9.214 24.152 1.00 92.38 99 GLN A N 1
ATOM 732 C CA . GLN A 1 99 ? -6.816 9.234 24.006 1.00 92.38 99 GLN A CA 1
ATOM 733 C C . GLN A 1 99 ? -7.351 7.877 23.546 1.00 92.38 99 GLN A C 1
ATOM 735 O O . GLN A 1 99 ? -8.356 7.406 24.074 1.00 92.38 99 GLN A O 1
ATOM 740 N N . VAL A 1 100 ? -6.646 7.216 22.625 1.00 94.31 100 VAL A N 1
ATOM 741 C CA . VAL A 1 100 ? -7.014 5.867 22.185 1.00 94.31 100 VAL A CA 1
ATOM 742 C C . VAL A 1 100 ? -6.920 4.863 23.338 1.00 94.31 100 VAL A C 1
ATOM 744 O O . VAL A 1 100 ? -7.809 4.026 23.477 1.00 94.31 100 VAL A O 1
ATOM 747 N N . ALA A 1 101 ? -5.912 4.972 24.213 1.00 95.56 101 ALA A N 1
ATOM 748 C CA . ALA A 1 101 ? -5.814 4.148 25.419 1.00 95.56 101 ALA A CA 1
ATOM 749 C C . ALA A 1 101 ? -7.014 4.352 26.344 1.00 95.56 101 ALA A C 1
ATOM 751 O O . ALA A 1 101 ? -7.617 3.372 26.767 1.00 95.56 101 ALA A O 1
ATOM 752 N N . ARG A 1 102 ? -7.412 5.607 26.598 1.00 96.12 102 ARG A N 1
ATOM 753 C CA . ARG A 1 102 ? -8.598 5.903 27.419 1.00 96.12 102 ARG A CA 1
ATOM 754 C C . ARG A 1 102 ? -9.859 5.245 26.871 1.00 96.12 102 ARG A C 1
ATOM 756 O O . ARG A 1 102 ? -10.607 4.647 27.640 1.00 96.12 102 ARG A O 1
ATOM 763 N N . LEU A 1 103 ? -10.087 5.346 25.563 1.00 96.75 103 LEU A N 1
ATOM 764 C CA . LEU A 1 103 ? -11.229 4.704 24.920 1.00 96.75 103 LEU A CA 1
ATOM 765 C C . LEU A 1 103 ? -11.151 3.174 25.032 1.00 96.75 103 LEU A C 1
ATOM 767 O O . LEU A 1 103 ? -12.133 2.535 25.401 1.00 96.75 103 LEU A O 1
ATOM 771 N N . HIS A 1 104 ? -9.990 2.593 24.721 1.00 96.88 104 HIS A N 1
ATOM 772 C CA . HIS A 1 104 ? -9.778 1.151 24.791 1.00 96.88 104 HIS A CA 1
ATOM 773 C C . HIS A 1 104 ? -10.035 0.617 26.205 1.00 96.88 104 HIS A C 1
ATOM 775 O O . HIS A 1 104 ? -10.750 -0.369 26.365 1.00 96.88 104 HIS A O 1
ATOM 781 N N . ASP A 1 105 ? -9.492 1.274 27.230 1.00 96.94 105 ASP A N 1
ATOM 782 C CA . ASP A 1 105 ? -9.637 0.866 28.628 1.00 96.94 105 ASP A CA 1
ATOM 783 C C . ASP A 1 105 ? -11.088 1.014 29.103 1.00 96.94 105 ASP A C 1
ATOM 785 O O . ASP A 1 105 ? -11.610 0.133 29.788 1.00 96.94 105 ASP A O 1
ATOM 789 N N . TYR A 1 106 ? -11.768 2.088 28.682 1.00 97.44 106 TYR A N 1
ATOM 790 C CA . TYR A 1 106 ? -13.193 2.291 28.938 1.00 97.44 106 TYR A CA 1
ATOM 791 C C . TYR A 1 106 ? -14.044 1.147 28.377 1.00 97.44 106 TYR A C 1
ATOM 793 O O . TYR A 1 106 ? -14.865 0.584 29.097 1.00 97.44 106 TYR A O 1
ATOM 801 N N . LEU A 1 107 ? -13.832 0.772 27.113 1.00 97.44 107 LEU A N 1
ATOM 802 C CA . LEU A 1 107 ? -14.592 -0.300 26.467 1.00 97.44 107 LEU A CA 1
ATOM 803 C C . LEU A 1 107 ? -14.205 -1.687 26.994 1.00 97.44 107 LEU A C 1
ATOM 805 O O . LEU A 1 107 ? -15.083 -2.513 27.230 1.00 97.44 107 LEU A O 1
ATOM 809 N N . SER A 1 108 ? -12.921 -1.915 27.274 1.00 96.50 108 SER A N 1
ATOM 810 C CA . SER A 1 108 ? -12.414 -3.175 27.836 1.00 96.50 108 SER A CA 1
ATOM 811 C C . SER A 1 108 ? -12.953 -3.464 29.237 1.00 96.50 108 SER A C 1
ATOM 813 O O . SER A 1 108 ? -13.068 -4.625 29.622 1.00 96.50 108 SER A O 1
ATOM 815 N N . ALA A 1 109 ? -13.314 -2.426 30.000 1.00 96.31 109 ALA A N 1
ATOM 816 C CA . ALA A 1 109 ? -13.994 -2.585 31.284 1.00 96.31 109 ALA A CA 1
ATOM 817 C C . ALA A 1 109 ? -15.438 -3.110 31.143 1.00 96.31 109 ALA A C 1
ATOM 819 O O . ALA A 1 109 ? -16.006 -3.583 32.128 1.00 96.31 109 ALA A O 1
ATOM 820 N N . LEU A 1 110 ? -16.031 -3.028 29.944 1.00 95.81 110 LEU A N 1
ATOM 821 C CA . LEU A 1 110 ? -17.385 -3.504 29.643 1.00 95.81 110 LEU A CA 1
ATOM 822 C C . LEU A 1 110 ? -17.359 -4.910 29.027 1.00 95.81 110 LEU A C 1
ATOM 824 O O . LEU A 1 110 ? -18.086 -5.786 29.491 1.00 95.81 110 LEU A O 1
ATOM 828 N N . ALA A 1 111 ? -16.522 -5.122 28.008 1.00 94.88 111 ALA A N 1
ATOM 829 C CA . ALA A 1 111 ? -16.295 -6.411 27.352 1.00 94.88 111 ALA A CA 1
ATOM 830 C C . ALA A 1 111 ? -14.966 -6.399 26.561 1.00 94.88 111 ALA A C 1
ATOM 832 O O . ALA A 1 111 ? -14.520 -5.320 26.159 1.00 94.88 111 ALA A O 1
ATOM 833 N N . PRO A 1 112 ? -14.335 -7.562 26.292 1.00 94.12 112 PRO A N 1
ATOM 834 C CA . PRO A 1 112 ? -13.091 -7.630 25.520 1.00 94.12 112 PRO A CA 1
ATOM 835 C C . PRO A 1 112 ? -13.203 -6.943 24.153 1.00 94.12 112 PRO A C 1
ATOM 837 O O . PRO A 1 112 ? -14.144 -7.204 23.410 1.00 94.12 112 PRO A O 1
ATOM 840 N N . VAL A 1 113 ? -12.231 -6.094 23.817 1.00 96.00 113 VAL A N 1
ATOM 841 C CA . VAL A 1 113 ? -12.164 -5.401 22.523 1.00 96.00 113 VAL A CA 1
ATOM 842 C C . VAL A 1 113 ? -11.421 -6.281 21.515 1.00 96.00 113 VAL A C 1
ATOM 844 O O . VAL A 1 113 ? -10.251 -6.605 21.719 1.00 96.00 113 VAL A O 1
ATOM 847 N N . ASP A 1 114 ? -12.082 -6.662 20.419 1.00 94.12 114 ASP A N 1
ATOM 848 C CA . ASP A 1 114 ? -11.430 -7.367 19.310 1.00 94.12 114 ASP A CA 1
ATOM 849 C C . ASP A 1 114 ? -10.738 -6.381 18.356 1.00 94.12 114 ASP A C 1
ATOM 851 O O . ASP A 1 114 ? -11.375 -5.684 17.566 1.00 94.12 114 ASP A O 1
ATOM 855 N N . MET A 1 115 ? -9.406 -6.354 18.408 1.00 93.50 115 MET A N 1
ATOM 856 C CA . MET A 1 115 ? -8.565 -5.499 17.562 1.00 93.50 115 MET A CA 1
ATOM 857 C C . MET A 1 115 ? -8.433 -6.005 16.117 1.00 93.50 115 MET A C 1
ATOM 859 O O . MET A 1 115 ? -7.980 -5.258 15.247 1.00 93.50 115 MET A O 1
ATOM 863 N N . ASN A 1 116 ? -8.801 -7.264 15.862 1.00 93.81 116 ASN A N 1
ATOM 864 C CA . ASN A 1 116 ? -8.654 -7.951 14.573 1.00 93.81 116 ASN A CA 1
ATOM 865 C C . ASN A 1 116 ? -9.979 -8.100 13.825 1.00 93.81 116 ASN A C 1
ATOM 867 O O . ASN A 1 116 ? -10.015 -8.673 12.731 1.00 93.81 116 ASN A O 1
ATOM 871 N N . GLY A 1 117 ? -11.051 -7.572 14.415 1.00 90.31 117 GLY A N 1
ATOM 872 C CA . GLY A 1 117 ? -12.361 -7.505 13.810 1.00 90.31 117 GLY A CA 1
ATOM 873 C C . GLY A 1 117 ? -12.392 -6.620 12.566 1.00 90.31 117 GLY A C 1
ATOM 874 O O . GLY A 1 117 ? -11.395 -6.060 12.090 1.00 90.31 117 GLY A O 1
ATOM 875 N N . ARG A 1 118 ? -13.597 -6.490 12.027 1.00 89.06 118 ARG A N 1
ATOM 876 C CA . ARG A 1 118 ? -13.888 -5.619 10.895 1.00 89.06 118 ARG A CA 1
ATOM 877 C C . ARG A 1 118 ? -15.095 -4.765 11.222 1.00 89.06 118 ARG A C 1
ATOM 879 O O . ARG A 1 118 ? -16.055 -5.250 11.802 1.00 89.06 118 ARG A O 1
ATOM 886 N N . GLU A 1 119 ? -15.055 -3.526 10.774 1.00 86.50 119 GLU A N 1
ATOM 887 C CA . GLU A 1 119 ? -16.166 -2.583 10.874 1.00 86.50 119 GLU A CA 1
ATOM 888 C C . GLU A 1 119 ? -16.475 -2.058 9.474 1.00 86.50 119 GLU A C 1
ATOM 890 O O . GLU A 1 119 ? -15.628 -2.094 8.570 1.00 86.50 119 GLU A O 1
ATOM 895 N N . ARG A 1 120 ? -17.703 -1.585 9.271 1.00 82.06 120 ARG A N 1
ATOM 896 C CA . ARG A 1 120 ? -18.064 -0.839 8.084 1.00 82.06 120 ARG A CA 1
ATOM 897 C C . ARG A 1 120 ? -17.125 0.340 7.916 1.00 82.06 120 ARG A C 1
ATOM 899 O O . ARG A 1 120 ? -17.043 1.274 8.706 1.00 82.06 120 ARG A O 1
ATOM 906 N N . CYS A 1 121 ? -16.435 0.270 6.800 1.00 75.56 121 CYS A N 1
ATOM 907 C CA . CYS A 1 121 ? -15.644 1.331 6.239 1.00 75.56 121 CYS A CA 1
ATOM 908 C C . CYS A 1 121 ? -16.436 2.661 6.273 1.00 75.56 121 CYS A C 1
ATOM 910 O O . CYS A 1 121 ? -17.542 2.748 5.725 1.00 75.56 121 CYS A O 1
ATOM 912 N N . TRP A 1 122 ? -15.883 3.679 6.938 1.00 67.44 122 TRP A N 1
ATOM 913 C CA . TRP A 1 122 ? -16.500 4.991 7.135 1.00 67.44 122 TRP A CA 1
ATOM 914 C C . TRP A 1 122 ? -16.170 5.927 5.968 1.00 67.44 122 TRP A C 1
ATOM 916 O O . TRP A 1 122 ? -15.006 6.149 5.645 1.00 67.44 122 TRP A O 1
ATOM 926 N N . ASP A 1 123 ? -17.194 6.518 5.355 1.00 62.41 123 ASP A N 1
ATOM 927 C CA . ASP A 1 123 ? -17.066 7.527 4.296 1.00 62.41 123 ASP A CA 1
ATOM 928 C C . ASP A 1 123 ? -17.743 8.823 4.758 1.00 62.41 123 ASP A C 1
ATOM 930 O O . ASP A 1 123 ? -18.899 8.822 5.174 1.00 62.41 123 ASP A O 1
ATOM 934 N N . TYR A 1 124 ? -17.038 9.953 4.679 1.00 52.81 124 TYR A N 1
ATOM 935 C CA . TYR A 1 124 ? -17.565 11.251 5.106 1.00 52.81 124 TYR A CA 1
ATOM 936 C C . TYR A 1 124 ? -18.773 11.724 4.280 1.00 52.81 124 TYR A C 1
ATOM 938 O O . TYR A 1 124 ? -19.572 12.517 4.781 1.00 52.81 124 TYR A O 1
ATOM 946 N N . ARG A 1 125 ? -18.923 11.255 3.031 1.00 53.03 125 ARG A N 1
ATOM 947 C CA . ARG A 1 125 ? -20.026 11.635 2.134 1.00 53.03 125 ARG A CA 1
ATOM 948 C C . ARG A 1 125 ? -21.299 10.848 2.411 1.00 53.03 125 ARG A C 1
ATOM 950 O O . ARG A 1 125 ? -22.384 11.418 2.370 1.00 53.03 125 ARG A O 1
ATOM 957 N N . THR A 1 126 ? -21.168 9.552 2.684 1.00 54.38 126 THR A N 1
ATOM 958 C CA . THR A 1 126 ? -22.300 8.616 2.817 1.00 54.38 126 THR A CA 1
ATOM 959 C C . THR A 1 126 ? -22.532 8.132 4.253 1.00 54.38 126 THR A C 1
ATOM 961 O O . THR A 1 126 ? -23.548 7.504 4.535 1.00 54.38 126 THR A O 1
ATOM 964 N N . ARG A 1 127 ? -21.633 8.484 5.182 1.00 54.84 127 ARG A N 1
ATOM 965 C CA . ARG A 1 127 ? -21.582 8.122 6.611 1.00 54.84 127 ARG A CA 1
ATOM 966 C C . ARG A 1 127 ? -21.408 6.630 6.915 1.00 54.84 127 ARG A C 1
ATOM 968 O O . ARG A 1 127 ? -20.928 6.336 7.999 1.00 54.84 127 ARG A O 1
ATOM 975 N N . ILE A 1 128 ? -21.725 5.704 6.004 1.00 58.03 128 ILE A N 1
ATOM 976 C CA . ILE A 1 128 ? -21.451 4.256 6.110 1.00 58.03 128 ILE A CA 1
ATOM 977 C C . ILE A 1 128 ? -21.333 3.677 4.691 1.00 58.03 128 ILE A C 1
ATOM 979 O O . ILE A 1 128 ? -22.209 3.921 3.863 1.00 58.03 128 ILE A O 1
ATOM 983 N N . THR A 1 129 ? -20.291 2.890 4.408 1.00 64.31 129 THR A N 1
ATOM 984 C CA . THR A 1 129 ? -20.181 2.147 3.136 1.00 64.31 129 THR A CA 1
ATOM 985 C C . THR A 1 129 ? -20.676 0.704 3.273 1.00 64.31 129 THR A C 1
ATOM 987 O O . THR A 1 129 ? -20.744 0.143 4.365 1.00 64.31 129 THR A O 1
ATOM 990 N N . ASP A 1 130 ? -20.962 0.051 2.148 1.00 66.94 130 ASP A N 1
ATOM 991 C CA . ASP A 1 130 ? -21.281 -1.379 2.059 1.00 66.94 130 ASP A CA 1
ATOM 992 C C . ASP A 1 130 ? -20.044 -2.291 2.192 1.00 66.94 130 ASP A C 1
ATOM 994 O O . ASP A 1 130 ? -20.107 -3.481 1.872 1.00 66.94 130 ASP A O 1
ATOM 998 N N . ARG A 1 131 ? -18.922 -1.777 2.714 1.00 75.25 131 ARG A N 1
ATOM 999 C CA . ARG A 1 131 ? -17.613 -2.451 2.718 1.00 75.25 131 ARG A CA 1
ATOM 1000 C C . ARG A 1 131 ? -17.035 -2.597 4.113 1.00 75.25 131 ARG A C 1
ATOM 1002 O O . ARG A 1 131 ? -17.467 -1.915 5.035 1.00 75.25 131 ARG A O 1
ATOM 1009 N N . TRP A 1 132 ? -16.050 -3.479 4.245 1.00 84.62 132 TRP A N 1
ATOM 1010 C CA . TRP A 1 132 ? -15.433 -3.831 5.520 1.00 84.62 132 TRP A CA 1
ATOM 1011 C C . TRP A 1 132 ? -13.978 -3.395 5.606 1.00 84.62 132 TRP A C 1
ATOM 1013 O O . TRP A 1 132 ? -13.204 -3.545 4.658 1.00 84.62 132 TRP A O 1
ATOM 1023 N N . CYS A 1 133 ? -13.624 -2.888 6.779 1.00 85.06 133 CYS A N 1
ATOM 1024 C CA . CYS A 1 133 ? -12.335 -2.323 7.108 1.00 85.06 133 CYS A CA 1
ATOM 1025 C C . CYS A 1 133 ? -11.774 -2.983 8.358 1.00 85.06 133 CYS A C 1
ATOM 1027 O O . CYS A 1 133 ? -12.458 -3.072 9.373 1.00 85.06 133 CYS A O 1
ATOM 1029 N N . GLY A 1 134 ? -10.514 -3.403 8.284 1.00 90.31 134 GLY A N 1
ATOM 1030 C CA . GLY A 1 134 ? -9.746 -3.893 9.426 1.00 90.31 134 GLY A CA 1
ATOM 1031 C C . GLY A 1 134 ? -8.738 -2.848 9.888 1.00 90.31 134 GLY A C 1
ATOM 1032 O O . GLY A 1 134 ? -8.236 -2.060 9.081 1.00 90.31 134 GLY A O 1
ATOM 1033 N N . LEU A 1 135 ? -8.432 -2.841 11.185 1.00 91.69 135 LEU A N 1
ATOM 1034 C CA . LEU A 1 135 ? -7.564 -1.835 11.796 1.00 91.69 135 LEU A CA 1
ATOM 1035 C C . LEU A 1 135 ? -6.158 -1.822 11.181 1.00 91.69 135 LEU A C 1
ATOM 1037 O O . LEU A 1 135 ? -5.710 -0.768 10.733 1.00 91.69 135 LEU A O 1
ATOM 1041 N N . ALA A 1 136 ? -5.502 -2.985 11.076 1.00 93.00 136 ALA A N 1
ATOM 1042 C CA . ALA A 1 136 ? -4.148 -3.102 10.524 1.00 93.00 136 ALA A CA 1
ATOM 1043 C C . ALA A 1 136 ? -4.048 -2.544 9.095 1.00 93.00 136 ALA A C 1
ATOM 1045 O O . ALA A 1 136 ? -3.196 -1.703 8.809 1.00 93.00 136 ALA A O 1
ATOM 1046 N N . THR A 1 137 ? -4.954 -2.958 8.204 1.00 90.75 137 THR A N 1
ATOM 1047 C CA . THR A 1 137 ? -4.990 -2.477 6.816 1.00 90.75 137 THR A CA 1
ATOM 1048 C C . THR A 1 137 ? -5.217 -0.972 6.753 1.00 90.75 137 THR A C 1
ATOM 1050 O O . THR A 1 137 ? -4.539 -0.290 5.988 1.00 90.75 137 THR A O 1
ATOM 1053 N N . THR A 1 138 ? -6.118 -0.434 7.581 1.00 88.75 138 THR A N 1
ATOM 1054 C CA . THR A 1 138 ? -6.386 1.009 7.631 1.00 88.75 138 THR A CA 1
ATOM 1055 C C . THR A 1 138 ? -5.180 1.805 8.104 1.00 88.75 138 THR A C 1
ATOM 1057 O O . THR A 1 138 ? -4.803 2.776 7.452 1.00 88.75 138 THR A O 1
ATOM 1060 N N . MET A 1 139 ? -4.536 1.379 9.190 1.00 90.38 139 MET A N 1
ATOM 1061 C CA . MET A 1 139 ? -3.345 2.043 9.714 1.00 90.38 139 MET A CA 1
ATOM 1062 C C . MET A 1 139 ? -2.203 2.044 8.693 1.00 90.38 139 MET A C 1
ATOM 1064 O O . MET A 1 139 ? -1.590 3.086 8.457 1.00 90.38 139 MET A O 1
ATOM 1068 N N . LEU A 1 140 ? -1.959 0.907 8.032 1.00 90.88 140 LEU A N 1
ATOM 1069 C CA . LEU A 1 140 ? -0.923 0.802 7.003 1.00 90.88 140 LEU A CA 1
ATOM 1070 C C . LEU A 1 140 ? -1.263 1.624 5.758 1.00 90.88 140 LEU A C 1
ATOM 1072 O O . LEU A 1 140 ? -0.408 2.311 5.206 1.00 90.88 140 LEU A O 1
ATOM 1076 N N . ALA A 1 141 ? -2.525 1.640 5.337 1.00 85.25 141 ALA A N 1
ATOM 1077 C CA . ALA A 1 141 ? -2.942 2.449 4.199 1.00 85.25 141 ALA A CA 1
ATOM 1078 C C . ALA A 1 141 ? -2.798 3.959 4.466 1.00 85.25 141 ALA A C 1
ATOM 1080 O O . ALA A 1 141 ? -2.493 4.728 3.548 1.00 85.25 141 ALA A O 1
ATOM 1081 N N . GLN A 1 142 ? -2.975 4.370 5.726 1.00 83.31 142 GLN A N 1
ATOM 1082 C CA . GLN A 1 142 ? -2.783 5.740 6.197 1.00 83.31 142 GLN A CA 1
ATOM 1083 C C . GLN A 1 142 ? -1.334 6.066 6.589 1.00 83.31 142 GLN A C 1
ATOM 1085 O O . GLN A 1 142 ? -1.048 7.205 6.952 1.00 83.31 142 GLN A O 1
ATOM 1090 N N . GLY A 1 143 ? -0.383 5.139 6.464 1.00 85.88 143 GLY A N 1
ATOM 1091 C CA . GLY A 1 143 ? 1.018 5.422 6.776 1.00 85.88 143 GLY A CA 1
ATOM 1092 C C . GLY A 1 143 ? 1.299 5.637 8.259 1.00 85.88 143 GLY A C 1
ATOM 1093 O O . GLY A 1 143 ? 2.193 6.411 8.594 1.00 85.88 143 GLY A O 1
ATOM 1094 N N . VAL A 1 144 ? 0.523 5.017 9.151 1.00 89.81 144 VAL A N 1
ATOM 1095 C CA . VAL A 1 144 ? 0.787 5.107 10.589 1.00 89.81 144 VAL A CA 1
ATOM 1096 C C . VAL A 1 144 ? 2.159 4.498 10.886 1.00 89.81 144 VAL A C 1
ATOM 1098 O O . VAL A 1 144 ? 2.495 3.422 10.384 1.00 89.81 144 VAL A O 1
ATOM 1101 N N . ALA A 1 145 ? 2.954 5.202 11.692 1.00 90.75 145 ALA A N 1
ATOM 1102 C CA . ALA A 1 145 ? 4.323 4.817 12.004 1.00 90.75 145 ALA A CA 1
ATOM 1103 C C . ALA A 1 145 ? 4.391 3.547 12.882 1.00 90.75 145 ALA A C 1
ATOM 1105 O O . ALA A 1 145 ? 3.503 3.331 13.719 1.00 90.75 145 ALA A O 1
ATOM 1106 N N . PRO A 1 146 ? 5.468 2.745 12.773 1.00 93.50 146 PRO A N 1
ATOM 1107 C CA . PRO A 1 146 ? 5.672 1.539 13.578 1.00 93.50 146 PRO A CA 1
ATOM 1108 C C . PRO A 1 146 ? 5.481 1.720 15.087 1.00 93.50 146 PRO A C 1
ATOM 1110 O O . PRO A 1 146 ? 4.880 0.875 15.749 1.00 93.50 146 PRO A O 1
ATOM 1113 N N . GLN A 1 147 ? 5.943 2.844 15.646 1.00 90.69 147 GLN A N 1
ATOM 1114 C CA . GLN A 1 147 ? 5.854 3.115 17.083 1.00 90.69 147 GLN A CA 1
ATOM 1115 C C . GLN A 1 147 ? 4.397 3.224 17.546 1.00 90.69 147 GLN A C 1
ATOM 1117 O O . GLN A 1 147 ? 4.046 2.699 18.602 1.00 90.69 147 GLN A O 1
ATOM 1122 N N . ALA A 1 148 ? 3.541 3.859 16.741 1.00 91.62 148 ALA A N 1
ATOM 1123 C CA . ALA A 1 148 ? 2.113 3.928 17.019 1.00 91.62 148 ALA A CA 1
ATOM 1124 C C . ALA A 1 148 ? 1.448 2.561 16.807 1.00 91.62 148 ALA A C 1
ATOM 1126 O O . ALA A 1 148 ? 0.655 2.153 17.641 1.00 91.62 148 ALA A O 1
ATOM 1127 N N . ILE A 1 149 ? 1.813 1.800 15.769 1.00 94.94 149 ILE A N 1
ATOM 1128 C CA . ILE A 1 149 ? 1.276 0.442 15.543 1.00 94.94 149 ILE A CA 1
ATOM 1129 C C . ILE A 1 149 ? 1.614 -0.509 16.702 1.00 94.94 149 ILE A C 1
ATOM 1131 O O . ILE A 1 149 ? 0.747 -1.266 17.140 1.00 94.94 149 ILE A O 1
ATOM 1135 N N . SER A 1 150 ? 2.820 -0.417 17.270 1.00 94.81 150 SER A N 1
ATOM 1136 C CA . SER A 1 150 ? 3.244 -1.211 18.434 1.00 94.81 150 SER A CA 1
ATOM 1137 C C . SER A 1 150 ? 2.281 -1.084 19.623 1.00 94.81 150 SER A C 1
ATOM 1139 O O . SER A 1 150 ? 1.999 -2.074 20.299 1.00 94.81 150 SER A O 1
ATOM 1141 N N . PHE A 1 151 ? 1.707 0.103 19.847 1.00 94.62 151 PHE A N 1
ATOM 1142 C CA . PHE A 1 151 ? 0.711 0.326 20.900 1.00 94.62 151 PHE A C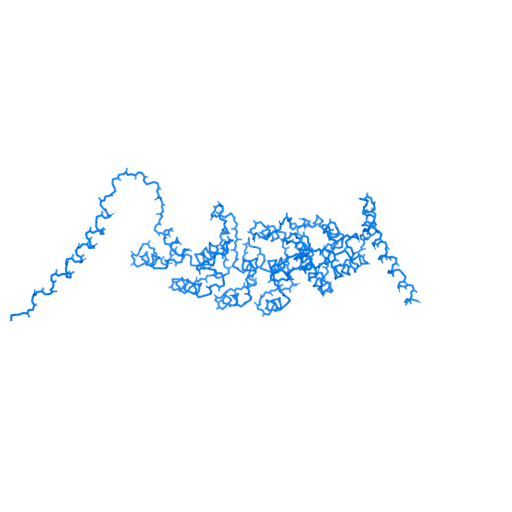A 1
ATOM 1143 C C . PHE A 1 151 ? -0.552 -0.538 20.721 1.00 94.62 151 PHE A C 1
ATOM 1145 O O . PHE A 1 151 ? -1.080 -1.057 21.710 1.00 94.62 151 PHE A O 1
ATOM 1152 N N . TYR A 1 152 ? -1.022 -0.712 19.482 1.00 95.88 152 TYR A N 1
ATOM 1153 C CA . TYR A 1 152 ? -2.190 -1.541 19.163 1.00 95.88 152 TYR A CA 1
ATOM 1154 C C . TYR A 1 152 ? -1.839 -3.028 19.212 1.00 95.88 152 TYR A C 1
ATOM 1156 O O . TYR A 1 152 ? -2.630 -3.831 19.702 1.00 95.88 152 TYR A O 1
ATOM 1164 N N . MET A 1 153 ? -0.630 -3.398 18.778 1.00 96.44 153 MET A N 1
ATOM 1165 C CA . MET A 1 153 ? -0.143 -4.778 18.873 1.00 96.44 153 MET A CA 1
ATOM 1166 C C . MET A 1 153 ? -0.072 -5.270 20.321 1.00 96.44 153 MET A C 1
ATOM 1168 O O . MET A 1 153 ? -0.507 -6.377 20.623 1.00 96.44 153 MET A O 1
ATOM 1172 N N . GLN A 1 154 ? 0.387 -4.423 21.247 1.00 95.69 154 GLN A N 1
ATOM 1173 C CA . GLN A 1 154 ? 0.392 -4.726 22.686 1.00 95.69 154 GLN A CA 1
ATOM 1174 C C . GLN A 1 154 ? -1.015 -4.963 23.263 1.00 95.69 154 GLN A C 1
ATOM 1176 O O . GLN A 1 154 ? -1.144 -5.522 24.349 1.00 95.69 154 GLN A O 1
ATOM 1181 N N . ARG A 1 155 ? -2.061 -4.542 22.544 1.00 94.94 155 ARG A N 1
ATOM 1182 C CA . ARG A 1 155 ? -3.478 -4.708 22.899 1.00 94.94 155 ARG A CA 1
ATOM 1183 C C . ARG A 1 155 ? -4.179 -5.794 22.082 1.00 94.94 155 ARG A C 1
ATOM 1185 O O . ARG A 1 155 ? -5.389 -5.931 22.174 1.00 94.94 155 ARG A O 1
ATOM 1192 N N . GLY A 1 156 ? -3.427 -6.588 21.319 1.00 94.38 156 GLY A N 1
ATOM 1193 C CA . GLY A 1 156 ? -3.950 -7.752 20.606 1.00 94.38 156 GLY A CA 1
ATOM 1194 C C . GLY A 1 156 ? -4.170 -7.555 19.108 1.00 94.38 156 GLY A C 1
ATOM 1195 O O . GLY A 1 156 ? -4.727 -8.452 18.483 1.00 94.38 156 GLY A O 1
ATOM 1196 N N . LEU A 1 157 ? -3.734 -6.436 18.513 1.00 95.81 157 LEU A N 1
ATOM 1197 C CA . LEU A 1 157 ? -3.692 -6.316 17.052 1.00 95.81 157 LEU A CA 1
ATOM 1198 C C . LEU A 1 157 ? -2.667 -7.299 16.467 1.00 95.81 157 LEU A C 1
ATOM 1200 O O . LEU A 1 157 ? -1.482 -7.247 16.793 1.00 95.81 157 LEU A O 1
ATOM 1204 N N . ASP A 1 158 ? -3.124 -8.137 15.549 1.00 94.12 158 ASP A N 1
ATOM 1205 C CA . ASP A 1 158 ? -2.335 -9.076 14.767 1.00 94.12 158 ASP A CA 1
ATOM 1206 C C . ASP A 1 158 ? -2.223 -8.566 13.323 1.00 94.12 158 ASP A C 1
ATOM 1208 O O . ASP A 1 158 ? -3.199 -8.501 12.575 1.00 94.12 158 ASP A O 1
ATOM 1212 N N . LEU A 1 159 ? -1.006 -8.205 12.909 1.00 93.12 159 LEU A N 1
ATOM 1213 C CA . LEU A 1 159 ? -0.734 -7.720 11.551 1.00 93.12 159 LEU A CA 1
ATOM 1214 C C . LEU A 1 159 ? -0.903 -8.808 10.481 1.00 93.12 159 LEU A C 1
ATOM 1216 O O . LEU A 1 159 ? -1.018 -8.491 9.296 1.00 93.12 159 LEU A O 1
ATOM 1220 N N . SER A 1 160 ? -0.927 -10.080 10.882 1.00 88.00 160 SER A N 1
ATOM 1221 C CA . SER A 1 160 ? -1.182 -11.211 9.996 1.00 88.00 160 SER A CA 1
ATOM 1222 C C . SER A 1 160 ? -2.669 -11.540 9.848 1.00 88.00 160 SER A C 1
ATOM 1224 O O . SER A 1 160 ? -3.018 -12.318 8.954 1.00 88.00 160 SER A O 1
ATOM 1226 N N . ALA A 1 161 ? -3.544 -10.930 10.660 1.00 87.00 161 ALA A N 1
ATOM 1227 C CA . ALA A 1 161 ? -4.978 -11.164 10.603 1.00 87.00 161 ALA A CA 1
ATOM 1228 C C . ALA A 1 161 ? -5.549 -10.781 9.231 1.00 87.00 161 ALA A C 1
ATOM 1230 O O . ALA A 1 161 ? -5.271 -9.719 8.666 1.00 87.00 161 ALA A O 1
ATOM 1231 N N . ARG A 1 162 ? -6.379 -11.674 8.686 1.00 78.88 162 ARG A N 1
ATOM 1232 C CA . ARG A 1 162 ? -7.049 -11.501 7.390 1.00 78.88 162 ARG A CA 1
ATOM 1233 C C . ARG A 1 162 ? -8.553 -11.682 7.564 1.00 78.88 162 ARG A C 1
ATOM 1235 O O . ARG A 1 162 ? -9.080 -12.718 7.157 1.00 78.88 162 ARG A O 1
ATOM 1242 N N . PRO A 1 163 ? -9.245 -10.714 8.186 1.00 78.12 163 PRO A N 1
ATOM 1243 C CA . PRO A 1 163 ? -10.695 -10.753 8.241 1.00 78.12 163 PRO A CA 1
ATOM 1244 C C . PRO A 1 163 ? -11.259 -10.818 6.818 1.00 78.12 163 PRO A C 1
ATOM 1246 O O . PRO A 1 163 ? -10.768 -10.150 5.900 1.00 78.12 163 PRO A O 1
ATOM 1249 N N . GLU A 1 164 ? -12.280 -11.654 6.625 1.00 78.06 164 GLU A N 1
ATOM 1250 C CA . GLU A 1 164 ? -12.945 -11.777 5.332 1.00 78.06 164 GLU A CA 1
ATOM 1251 C C . GLU A 1 164 ? -13.405 -10.403 4.836 1.00 78.06 164 GLU A C 1
ATOM 1253 O O . GLU A 1 164 ? -13.783 -9.524 5.612 1.00 78.06 164 GLU A O 1
ATOM 1258 N N . GLU A 1 165 ? -13.389 -10.216 3.518 1.00 79.12 165 GLU A N 1
ATOM 1259 C CA . GLU A 1 165 ? -13.856 -8.987 2.862 1.00 79.12 165 GLU A CA 1
ATOM 1260 C C . GLU A 1 165 ? -13.027 -7.719 3.142 1.00 79.12 165 GLU A C 1
ATOM 1262 O O . GLU A 1 165 ? -13.339 -6.669 2.586 1.00 79.12 165 GLU A O 1
ATOM 1267 N N . VAL A 1 166 ? -11.919 -7.824 3.883 1.00 85.88 166 VAL A N 1
ATOM 1268 C CA . VAL A 1 166 ? -10.928 -6.753 4.072 1.00 85.88 166 VAL A CA 1
ATOM 1269 C C . VAL A 1 166 ? -9.741 -6.971 3.120 1.00 85.88 166 VAL A C 1
ATOM 1271 O O . VAL A 1 166 ? -9.461 -8.092 2.691 1.00 85.88 166 VAL A O 1
ATOM 1274 N N . ALA A 1 167 ? -9.068 -5.897 2.697 1.00 84.94 167 ALA A N 1
ATOM 1275 C CA . ALA A 1 167 ? -7.817 -6.010 1.943 1.00 84.94 167 ALA A CA 1
ATOM 1276 C C . ALA A 1 167 ? -6.651 -6.410 2.865 1.00 84.94 167 ALA A C 1
ATOM 1278 O O . ALA A 1 167 ? -6.651 -6.088 4.051 1.00 84.94 167 ALA A O 1
ATOM 1279 N N . SER A 1 168 ? -5.637 -7.088 2.324 1.00 89.25 168 SER A N 1
ATOM 1280 C CA . SER A 1 168 ? -4.469 -7.497 3.115 1.00 89.25 168 SER A CA 1
ATOM 1281 C C . SER A 1 168 ? -3.697 -6.287 3.680 1.00 89.25 168 SER A C 1
ATOM 1283 O O . SER A 1 168 ? -3.412 -5.358 2.915 1.00 89.25 168 SER A O 1
ATOM 1285 N N . PRO A 1 169 ? -3.281 -6.318 4.964 1.00 91.44 169 PRO A N 1
ATOM 1286 C CA . PRO A 1 169 ? -2.389 -5.314 5.544 1.00 91.44 169 PRO A CA 1
ATOM 1287 C C . PRO A 1 169 ? -1.068 -5.177 4.772 1.00 91.44 169 PRO A C 1
ATOM 1289 O O . PRO A 1 169 ? -0.619 -4.065 4.502 1.00 91.44 169 PRO A O 1
ATOM 1292 N N . ALA A 1 170 ? -0.485 -6.293 4.322 1.00 91.75 170 ALA A N 1
ATOM 1293 C CA . ALA A 1 170 ? 0.746 -6.277 3.535 1.00 91.75 170 ALA A CA 1
ATOM 1294 C C . ALA A 1 170 ? 0.565 -5.558 2.195 1.00 91.75 170 ALA A C 1
ATOM 1296 O O . ALA A 1 170 ? 1.444 -4.816 1.770 1.00 91.75 170 ALA A O 1
ATOM 1297 N N . LEU A 1 171 ? -0.605 -5.688 1.561 1.00 89.44 171 LEU A N 1
ATOM 1298 C CA . LEU A 1 171 ? -0.888 -4.957 0.328 1.00 89.44 171 LEU A CA 1
ATOM 1299 C C . LEU A 1 171 ? -0.987 -3.442 0.573 1.00 89.44 171 LEU A C 1
ATOM 1301 O O . LEU A 1 171 ? -0.509 -2.657 -0.242 1.00 89.44 171 LEU A O 1
ATOM 1305 N N . ALA A 1 172 ? -1.554 -3.028 1.710 1.00 88.94 172 ALA A N 1
ATOM 1306 C CA . ALA A 1 172 ? -1.584 -1.624 2.118 1.00 88.94 172 ALA A CA 1
ATOM 1307 C C . ALA A 1 172 ? -0.184 -1.068 2.437 1.00 88.94 172 ALA A C 1
ATOM 1309 O O . ALA A 1 172 ? 0.097 0.090 2.119 1.00 88.94 172 ALA A O 1
ATOM 1310 N N . LEU A 1 173 ? 0.701 -1.893 3.014 1.00 90.56 173 LEU A N 1
ATOM 1311 C CA . LEU A 1 173 ? 2.114 -1.553 3.185 1.00 90.56 173 LEU A CA 1
ATOM 1312 C C . LEU A 1 173 ? 2.796 -1.378 1.823 1.00 90.56 173 LEU A C 1
ATOM 1314 O O . LEU A 1 173 ? 3.387 -0.327 1.587 1.00 90.56 173 LEU A O 1
ATOM 1318 N N . ILE A 1 174 ? 2.659 -2.366 0.925 1.00 89.38 174 ILE A N 1
ATOM 1319 C CA . ILE A 1 174 ? 3.219 -2.363 -0.439 1.00 89.38 174 ILE A CA 1
ATOM 1320 C C . ILE A 1 174 ? 2.841 -1.074 -1.181 1.00 89.38 174 ILE A C 1
ATOM 1322 O O . ILE A 1 174 ? 3.703 -0.407 -1.748 1.00 89.38 174 ILE A O 1
ATOM 1326 N N . ALA A 1 175 ? 1.568 -0.679 -1.104 1.00 84.38 175 ALA A N 1
ATOM 1327 C CA . ALA A 1 175 ? 1.038 0.532 -1.731 1.00 84.38 175 ALA A CA 1
ATOM 1328 C C . ALA A 1 175 ? 1.694 1.844 -1.262 1.00 84.38 175 ALA A C 1
ATOM 1330 O O . ALA A 1 175 ? 1.614 2.856 -1.957 1.00 84.38 175 ALA A O 1
ATOM 1331 N N . ASN A 1 176 ? 2.299 1.847 -0.072 1.00 84.31 176 ASN A N 1
ATOM 1332 C CA . ASN A 1 176 ? 2.896 3.021 0.563 1.00 84.31 176 ASN A CA 1
ATOM 1333 C C . ASN A 1 176 ? 4.426 2.904 0.737 1.00 84.31 176 ASN A C 1
ATOM 1335 O O . ASN A 1 176 ? 5.049 3.765 1.371 1.00 84.31 176 ASN A O 1
ATOM 1339 N N . LEU A 1 177 ? 5.051 1.868 0.170 1.00 84.88 177 LEU A N 1
ATOM 1340 C CA . LEU A 1 177 ? 6.506 1.707 0.155 1.00 84.88 177 LEU A CA 1
ATOM 1341 C C . LEU A 1 177 ? 7.175 2.844 -0.590 1.00 84.88 177 LEU A C 1
ATOM 1343 O O . LEU A 1 177 ? 6.752 3.168 -1.689 1.00 84.88 177 LEU A O 1
ATOM 1347 N N . GLY A 1 178 ? 8.217 3.437 -0.015 1.00 78.62 178 GLY A N 1
ATOM 1348 C CA . GLY A 1 178 ? 8.960 4.548 -0.609 1.00 78.62 178 GLY A CA 1
ATOM 1349 C C . GLY A 1 178 ? 8.257 5.906 -0.515 1.00 78.62 178 GLY A C 1
ATOM 1350 O O . GLY A 1 178 ? 8.894 6.924 -0.761 1.00 78.62 178 GLY A O 1
ATOM 1351 N N . SER A 1 179 ? 6.970 5.950 -0.145 1.00 80.19 179 SER A N 1
ATOM 1352 C CA . SER A 1 179 ? 6.223 7.197 0.081 1.00 80.19 179 SER A CA 1
ATOM 1353 C C . SER A 1 179 ? 5.986 7.477 1.561 1.00 80.19 179 SER A C 1
ATOM 1355 O O . SER A 1 179 ? 6.301 8.565 2.036 1.00 80.19 179 SER A O 1
ATOM 1357 N N . ARG A 1 180 ? 5.451 6.499 2.300 1.00 84.56 180 ARG A N 1
ATOM 1358 C CA . ARG A 1 180 ? 5.207 6.602 3.750 1.00 84.56 180 ARG A CA 1
ATOM 1359 C C . ARG A 1 180 ? 6.076 5.658 4.569 1.00 84.56 180 ARG A C 1
ATOM 1361 O O . ARG A 1 180 ? 6.308 5.933 5.739 1.00 84.56 180 ARG A O 1
ATOM 1368 N N . TYR A 1 181 ? 6.561 4.581 3.951 1.00 88.38 181 TYR A N 1
ATOM 1369 C CA . TYR A 1 181 ? 7.373 3.564 4.610 1.00 88.38 181 TYR A CA 1
ATOM 1370 C C . TYR A 1 181 ? 8.735 3.398 3.948 1.00 88.38 181 TYR A C 1
ATOM 1372 O O . TYR A 1 181 ? 8.852 3.327 2.724 1.00 88.38 181 TYR A O 1
ATOM 1380 N N . SER A 1 182 ? 9.764 3.315 4.780 1.00 88.69 182 SER A N 1
ATOM 1381 C CA . SER A 1 182 ? 11.156 3.073 4.414 1.00 88.69 182 SER A CA 1
ATOM 1382 C C . SER A 1 182 ? 11.521 1.584 4.502 1.00 88.69 182 SER A C 1
ATOM 1384 O O . SER A 1 182 ? 10.750 0.762 4.991 1.00 88.69 182 SER A O 1
ATOM 1386 N N . MET A 1 183 ? 12.739 1.220 4.081 1.00 87.38 183 MET A N 1
ATOM 1387 C CA . MET A 1 183 ? 13.258 -0.143 4.288 1.00 87.38 183 MET A CA 1
ATOM 1388 C C . MET A 1 183 ? 13.371 -0.520 5.771 1.00 87.38 183 MET A C 1
ATOM 1390 O O . MET A 1 183 ? 13.227 -1.692 6.116 1.00 87.38 183 MET A O 1
ATOM 1394 N N . GLU A 1 184 ? 13.645 0.452 6.644 1.00 92.25 184 GLU A N 1
ATOM 1395 C CA . GLU A 1 184 ? 13.717 0.217 8.087 1.00 92.25 184 GLU A CA 1
ATOM 1396 C C . GLU A 1 184 ? 12.346 -0.181 8.636 1.00 92.25 184 GLU A C 1
ATOM 1398 O O . GLU A 1 184 ? 12.235 -1.186 9.340 1.00 92.25 184 GLU A O 1
ATOM 1403 N N . ASP A 1 185 ? 11.296 0.531 8.218 1.00 93.75 185 ASP A N 1
ATOM 1404 C CA . ASP A 1 185 ? 9.919 0.205 8.592 1.00 93.75 185 ASP A CA 1
ATOM 1405 C C . ASP A 1 185 ? 9.535 -1.200 8.112 1.00 93.75 185 ASP A C 1
ATOM 1407 O O . ASP A 1 185 ? 8.871 -1.944 8.825 1.00 93.75 185 ASP A O 1
ATOM 1411 N N . LEU A 1 186 ? 10.000 -1.609 6.928 1.00 90.50 186 LEU A N 1
ATOM 1412 C CA . LEU A 1 186 ? 9.697 -2.926 6.354 1.00 90.50 186 LEU A CA 1
ATOM 1413 C C . LEU A 1 186 ? 10.312 -4.046 7.174 1.00 90.50 186 LEU A C 1
ATOM 1415 O O . LEU A 1 186 ? 9.643 -5.034 7.480 1.00 90.50 186 LEU A O 1
ATOM 1419 N N . ASN A 1 187 ? 11.579 -3.875 7.547 1.00 91.12 187 ASN A N 1
ATOM 1420 C CA . ASN A 1 187 ? 12.264 -4.807 8.429 1.00 91.12 187 ASN A CA 1
ATOM 1421 C C . ASN A 1 187 ? 11.557 -4.881 9.783 1.00 91.12 187 ASN A C 1
ATOM 1423 O O . ASN A 1 187 ? 11.374 -5.978 10.311 1.00 91.12 187 ASN A O 1
ATOM 1427 N N . TRP A 1 188 ? 11.109 -3.739 10.315 1.00 95.19 188 TRP A N 1
ATOM 1428 C CA . TRP A 1 188 ? 10.330 -3.712 11.545 1.00 95.19 188 TRP A CA 1
ATOM 1429 C C . TRP A 1 188 ? 9.025 -4.499 11.398 1.00 95.19 188 TRP A C 1
ATOM 1431 O O . TRP A 1 188 ? 8.779 -5.396 12.200 1.00 95.19 188 TRP A O 1
ATOM 1441 N N . PHE A 1 189 ? 8.218 -4.240 10.364 1.00 94.75 189 PHE A N 1
ATOM 1442 C CA . PHE A 1 189 ? 6.949 -4.945 10.156 1.00 94.75 189 PHE A CA 1
ATOM 1443 C C . PHE A 1 189 ? 7.149 -6.453 9.988 1.00 94.75 189 PHE A C 1
ATOM 1445 O O . PHE A 1 189 ? 6.427 -7.234 10.609 1.00 94.75 189 PHE A O 1
ATOM 1452 N N . SER A 1 190 ? 8.168 -6.862 9.228 1.00 91.75 190 SER A N 1
ATOM 1453 C CA . SER A 1 190 ? 8.527 -8.273 9.052 1.00 91.75 190 SER A CA 1
ATOM 1454 C C . SER A 1 190 ? 8.884 -8.961 10.373 1.00 91.75 190 SER A C 1
ATOM 1456 O O . SER A 1 190 ? 8.456 -10.085 10.629 1.00 91.75 190 SER A O 1
ATOM 1458 N N . GLN A 1 191 ? 9.627 -8.279 11.249 1.00 93.94 191 GLN A N 1
ATOM 1459 C CA . GLN A 1 191 ? 9.997 -8.792 12.574 1.00 93.94 191 GLN A CA 1
ATOM 1460 C C . GLN A 1 191 ? 8.831 -8.782 13.572 1.00 93.94 191 GLN A C 1
ATOM 1462 O O . GLN A 1 191 ? 8.874 -9.493 14.574 1.00 93.94 191 GLN A O 1
ATOM 1467 N N . ASN A 1 192 ? 7.792 -7.993 13.299 1.00 93.56 192 ASN A N 1
ATOM 1468 C CA . ASN A 1 192 ? 6.654 -7.761 14.184 1.00 93.56 192 ASN A CA 1
ATOM 1469 C C . ASN A 1 192 ? 5.359 -8.381 13.628 1.00 93.56 192 ASN A C 1
ATOM 1471 O O . ASN A 1 192 ? 4.265 -7.862 13.826 1.00 93.56 192 ASN A O 1
ATOM 1475 N N . GLY A 1 193 ? 5.471 -9.526 12.952 1.00 87.56 193 GLY A N 1
ATOM 1476 C CA . GLY A 1 193 ? 4.325 -10.382 12.629 1.00 87.56 193 GLY A CA 1
ATOM 1477 C C . GLY A 1 193 ? 3.610 -10.077 11.314 1.00 87.56 193 GLY A C 1
ATOM 1478 O O . GLY A 1 193 ? 2.701 -10.821 10.951 1.00 87.56 193 GLY A O 1
ATOM 1479 N N . LEU A 1 194 ? 4.025 -9.059 10.552 1.00 91.69 194 LEU A N 1
ATOM 1480 C CA . LEU A 1 194 ? 3.549 -8.908 9.179 1.00 91.69 194 LEU A CA 1
ATOM 1481 C C . LEU A 1 194 ? 4.326 -9.869 8.273 1.00 91.69 194 LEU A C 1
ATOM 1483 O O . LEU A 1 194 ? 5.537 -9.744 8.094 1.00 91.69 194 LEU A O 1
ATOM 1487 N N . GLN A 1 195 ? 3.626 -10.840 7.694 1.00 87.88 195 GLN A N 1
ATOM 1488 C CA . GLN A 1 195 ? 4.208 -11.705 6.667 1.00 87.88 195 GLN A CA 1
ATOM 1489 C C . GLN A 1 195 ? 4.543 -10.848 5.443 1.00 87.88 195 GLN A C 1
ATOM 1491 O O . GLN A 1 195 ? 3.720 -10.021 5.070 1.00 87.88 195 GLN A O 1
ATOM 1496 N N . LEU A 1 196 ? 5.740 -11.021 4.872 1.00 87.19 196 LEU A N 1
ATOM 1497 C CA . LEU A 1 196 ? 6.165 -10.382 3.625 1.00 87.19 196 LEU A CA 1
ATOM 1498 C C 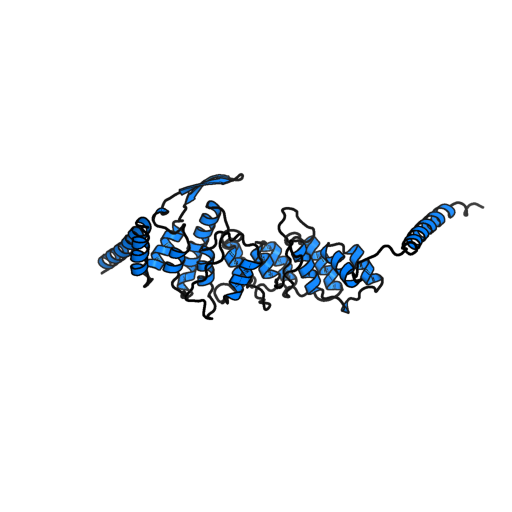. LEU A 1 196 ? 6.861 -11.421 2.736 1.00 87.19 196 LEU A C 1
ATOM 1500 O O . LEU A 1 196 ? 7.771 -12.122 3.182 1.00 87.19 196 LEU A O 1
ATOM 1504 N N . GLY A 1 197 ? 6.454 -11.499 1.471 1.0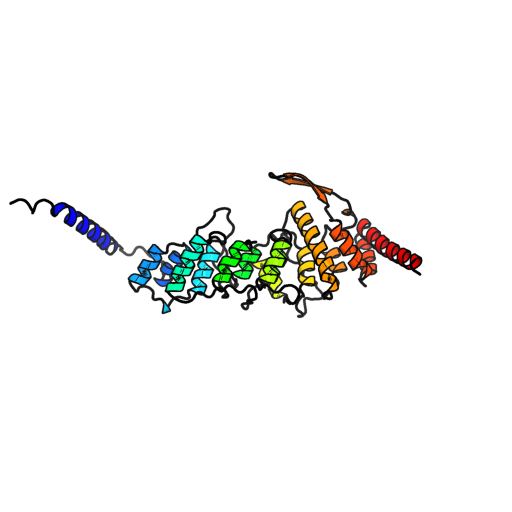0 83.94 197 GLY A N 1
ATOM 1505 C CA . GLY A 1 197 ? 7.077 -12.328 0.437 1.00 83.94 197 GLY A CA 1
ATOM 1506 C C . GLY A 1 197 ? 6.468 -13.718 0.233 1.00 83.94 197 GLY A C 1
ATOM 1507 O O . GLY A 1 197 ? 6.69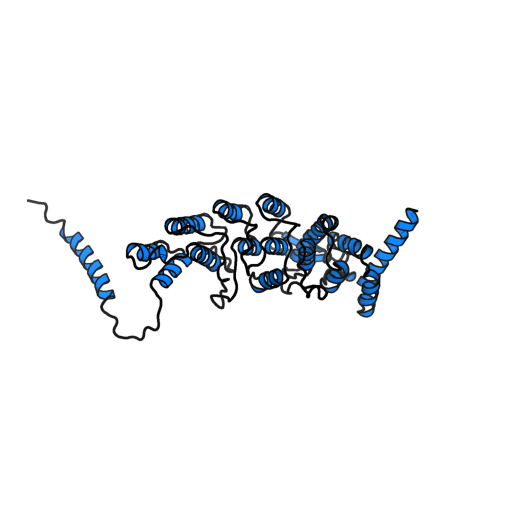0 -14.309 -0.821 1.00 83.94 197 GLY A O 1
ATOM 1508 N N . SER A 1 198 ? 5.685 -14.237 1.182 1.00 84.62 198 SER A N 1
ATOM 1509 C CA . SER A 1 198 ? 5.016 -15.544 1.057 1.00 84.62 198 SER A CA 1
ATOM 1510 C C . SER A 1 198 ? 3.509 -15.426 0.844 1.00 84.62 198 SER A C 1
ATOM 1512 O O . SER A 1 198 ? 2.842 -16.419 0.538 1.00 84.62 198 SER A O 1
ATOM 1514 N N . GLU A 1 199 ? 2.950 -14.224 0.995 1.00 87.19 199 GLU A N 1
ATOM 1515 C CA . GLU A 1 199 ? 1.525 -14.016 0.817 1.00 87.19 199 GLU A CA 1
ATOM 1516 C C . GLU A 1 199 ? 1.119 -14.043 -0.650 1.00 87.19 199 GLU A C 1
ATOM 1518 O O . GLU A 1 199 ? 1.862 -13.704 -1.575 1.00 87.19 199 GLU A O 1
ATOM 1523 N N . THR A 1 200 ? -0.143 -14.405 -0.830 1.00 89.31 200 THR A N 1
ATOM 1524 C CA . THR A 1 200 ? -0.835 -14.292 -2.094 1.00 89.31 200 THR A CA 1
ATOM 1525 C C . THR A 1 200 ? -2.028 -13.357 -1.943 1.00 89.31 200 THR A C 1
ATOM 1527 O O . THR A 1 200 ? -2.680 -13.290 -0.895 1.00 89.31 200 THR A O 1
ATOM 1530 N N . PHE A 1 201 ? -2.300 -12.606 -3.001 1.00 88.62 201 PHE A N 1
ATOM 1531 C CA . PHE A 1 201 ? -3.278 -11.534 -3.037 1.00 88.62 201 PHE A CA 1
ATOM 1532 C C . PHE A 1 201 ? -4.322 -11.860 -4.108 1.00 88.62 201 PHE A C 1
ATOM 1534 O O . PHE A 1 201 ? -4.023 -11.768 -5.301 1.00 88.62 201 PHE A O 1
ATOM 1541 N N . PRO A 1 202 ? -5.553 -12.251 -3.739 1.00 88.44 202 PRO A N 1
ATOM 1542 C CA . PRO A 1 202 ? -6.628 -12.345 -4.717 1.00 88.44 202 PRO A CA 1
ATOM 1543 C C . PRO A 1 202 ? -6.918 -10.960 -5.308 1.00 88.44 202 PRO A C 1
ATOM 1545 O O . PRO A 1 202 ? -6.745 -9.939 -4.637 1.00 88.44 202 PRO A O 1
ATOM 1548 N N . LEU A 1 203 ? -7.429 -10.921 -6.542 1.00 85.75 203 LEU A N 1
ATOM 1549 C CA . LEU A 1 203 ? -7.779 -9.675 -7.236 1.00 85.75 203 LEU A CA 1
ATOM 1550 C C . LEU A 1 203 ? -8.665 -8.750 -6.382 1.00 85.75 203 LEU A C 1
ATOM 1552 O O . LEU A 1 203 ? -8.466 -7.536 -6.361 1.00 85.75 203 LEU A O 1
ATOM 1556 N N . SER A 1 204 ? -9.585 -9.332 -5.606 1.00 83.44 204 SER A N 1
ATOM 1557 C CA . SER A 1 204 ? -10.469 -8.592 -4.704 1.00 83.44 204 SER A CA 1
ATOM 1558 C C . SER A 1 204 ? -9.724 -7.735 -3.677 1.00 83.44 204 SER A C 1
ATOM 1560 O O . SER A 1 204 ? -10.275 -6.747 -3.206 1.00 83.44 204 SER A O 1
ATOM 1562 N N . HIS A 1 205 ? -8.489 -8.081 -3.295 1.00 85.94 205 HIS A N 1
ATOM 1563 C CA . HIS A 1 205 ? -7.706 -7.258 -2.370 1.00 85.94 205 HIS A CA 1
ATOM 1564 C C . HIS A 1 205 ? -7.272 -5.940 -3.014 1.00 85.94 205 HIS A C 1
ATOM 1566 O O . HIS A 1 205 ? -7.378 -4.904 -2.366 1.00 85.94 205 HIS A O 1
ATOM 1572 N N . PHE A 1 206 ? -6.859 -5.954 -4.283 1.00 83.62 206 PHE A N 1
ATOM 1573 C CA . PHE A 1 206 ? -6.471 -4.742 -5.010 1.00 83.62 206 PHE A CA 1
ATOM 1574 C C . PHE A 1 206 ? -7.670 -3.822 -5.231 1.00 83.62 206 PHE A C 1
ATOM 1576 O O . PHE A 1 206 ? -7.593 -2.626 -4.951 1.00 83.62 206 PHE A O 1
ATOM 1583 N N . THR A 1 207 ? -8.806 -4.386 -5.656 1.00 78.44 207 THR A N 1
ATOM 1584 C CA . THR A 1 207 ? -10.028 -3.604 -5.882 1.00 78.44 207 THR A CA 1
ATOM 1585 C C . THR A 1 207 ? -10.559 -3.006 -4.580 1.00 78.44 207 THR A C 1
ATOM 1587 O O . THR A 1 207 ? -10.961 -1.847 -4.565 1.00 78.44 207 THR A O 1
ATOM 1590 N N . ARG A 1 208 ? -10.526 -3.754 -3.466 1.00 77.69 208 ARG A N 1
ATOM 1591 C CA . ARG A 1 208 ? -10.909 -3.240 -2.138 1.00 77.69 208 ARG A CA 1
ATOM 1592 C C . ARG A 1 208 ? -9.966 -2.139 -1.666 1.00 77.69 208 ARG A C 1
ATOM 1594 O O . ARG A 1 208 ? -10.441 -1.112 -1.189 1.00 77.69 208 ARG A O 1
ATOM 1601 N N . LEU A 1 209 ? -8.654 -2.344 -1.816 1.00 77.31 209 LEU A N 1
ATOM 1602 C CA . LEU A 1 209 ? -7.656 -1.377 -1.374 1.00 77.31 209 LEU A CA 1
ATOM 1603 C C . LEU A 1 209 ? -7.831 -0.039 -2.106 1.00 77.31 209 LEU A C 1
ATOM 1605 O O . LEU A 1 209 ? -7.920 1.011 -1.473 1.00 77.31 209 LEU A O 1
ATOM 1609 N N . GLN A 1 210 ? -7.964 -0.095 -3.431 1.00 73.06 210 GLN A N 1
ATOM 1610 C CA . GLN A 1 210 ? -8.186 1.075 -4.273 1.00 73.06 210 GLN A CA 1
ATOM 1611 C C . GLN A 1 210 ? -9.486 1.805 -3.925 1.00 73.06 210 GLN A C 1
ATOM 1613 O O . GLN A 1 210 ? -9.527 3.031 -3.897 1.00 73.06 210 GLN A O 1
ATOM 1618 N N . ALA A 1 211 ? -10.564 1.058 -3.700 1.00 66.38 211 ALA A N 1
ATOM 1619 C CA . ALA A 1 211 ? -11.888 1.645 -3.649 1.00 66.38 211 ALA A CA 1
ATOM 1620 C C . ALA A 1 211 ? -12.236 2.283 -2.293 1.00 66.38 211 ALA A C 1
ATOM 1622 O O . ALA A 1 211 ? -13.257 2.964 -2.217 1.00 66.38 211 ALA A O 1
ATOM 1623 N N . TYR A 1 212 ? -11.442 2.060 -1.240 1.00 58.84 212 TYR A N 1
ATOM 1624 C CA . TYR A 1 212 ? -11.726 2.602 0.091 1.00 58.84 212 TYR A CA 1
ATOM 1625 C C . TYR A 1 212 ? -10.626 3.493 0.658 1.00 58.84 212 TYR A C 1
ATOM 1627 O O . TYR A 1 212 ? -10.919 4.516 1.268 1.00 58.84 212 TYR A O 1
ATOM 1635 N N . TYR A 1 213 ? -9.358 3.137 0.479 1.00 57.72 213 TYR A N 1
ATOM 1636 C CA . TYR A 1 213 ? -8.326 3.739 1.317 1.00 57.72 213 TYR A CA 1
ATOM 1637 C C . TYR A 1 213 ? -7.848 5.120 0.871 1.00 57.72 213 TYR A C 1
ATOM 1639 O O . TYR A 1 213 ? -6.837 5.583 1.395 1.00 57.72 213 TYR A O 1
ATOM 1647 N N . GLU A 1 214 ? -8.547 5.760 -0.081 1.00 49.19 214 GLU A N 1
ATOM 1648 C CA . GLU A 1 214 ? -8.116 6.987 -0.768 1.00 49.19 214 GLU A CA 1
ATOM 1649 C C . GLU A 1 214 ? -6.583 7.026 -0.876 1.00 49.19 214 GLU A C 1
ATOM 1651 O O . GLU A 1 214 ? -5.899 7.994 -0.513 1.00 49.19 214 GLU A O 1
ATOM 1656 N N . LEU A 1 215 ? -6.021 5.898 -1.330 1.00 49.75 215 LEU A N 1
ATOM 1657 C CA . LEU A 1 215 ? -4.731 5.940 -1.973 1.00 49.75 215 LEU A CA 1
ATOM 1658 C C . LEU A 1 215 ? -4.978 6.943 -3.101 1.00 49.75 215 LEU A C 1
ATOM 1660 O O . LEU A 1 215 ? -5.908 6.716 -3.870 1.00 49.75 215 LEU A O 1
ATOM 1664 N N . ASP A 1 216 ? -4.270 8.075 -3.138 1.00 40.00 216 ASP A N 1
ATOM 1665 C CA . ASP A 1 216 ? -4.420 9.151 -4.146 1.00 40.00 216 ASP A CA 1
ATOM 1666 C C . ASP A 1 216 ? -4.102 8.683 -5.578 1.00 40.00 216 ASP A C 1
ATOM 1668 O O . ASP A 1 216 ? -3.527 9.409 -6.366 1.00 40.00 216 ASP A O 1
ATOM 1672 N N . LEU A 1 217 ? -4.407 7.438 -5.918 1.00 46.44 217 LEU A N 1
ATOM 1673 C CA . LEU A 1 217 ? -4.319 6.819 -7.216 1.00 46.44 217 LEU A CA 1
ATOM 1674 C C . LEU A 1 217 ? -5.169 7.628 -8.202 1.00 46.44 217 LEU A C 1
ATOM 1676 O O . LEU A 1 217 ? -6.344 7.327 -8.396 1.00 46.44 217 LEU A O 1
ATOM 1680 N N . GLU A 1 218 ? -4.572 8.639 -8.843 1.00 41.75 218 GLU A N 1
ATOM 1681 C CA . GLU A 1 218 ? -5.147 9.288 -10.033 1.00 41.75 218 GLU A CA 1
ATOM 1682 C C . GLU A 1 218 ? -5.542 8.239 -11.088 1.00 41.75 218 GLU A C 1
ATOM 1684 O O . GLU A 1 218 ? -6.507 8.425 -11.823 1.00 41.75 218 GLU A O 1
ATOM 1689 N N . ASP A 1 219 ? -4.842 7.098 -11.098 1.00 54.62 219 ASP A N 1
ATOM 1690 C CA . ASP A 1 219 ? -5.151 5.906 -11.874 1.00 54.62 219 ASP A CA 1
ATOM 1691 C C . ASP A 1 219 ? -5.169 4.658 -10.974 1.00 54.62 219 ASP A C 1
ATOM 1693 O O . ASP A 1 219 ? -4.219 4.393 -10.234 1.00 54.62 219 ASP A O 1
ATOM 1697 N N . ALA A 1 220 ? -6.247 3.874 -11.080 1.00 60.66 220 ALA A N 1
ATOM 1698 C CA . ALA A 1 220 ? -6.395 2.524 -10.531 1.00 60.66 220 ALA A CA 1
ATOM 1699 C C . ALA A 1 220 ? -5.133 1.664 -10.698 1.00 60.66 220 ALA A C 1
ATOM 1701 O O . ALA A 1 220 ? -4.473 1.772 -11.735 1.00 60.66 220 ALA A O 1
ATOM 1702 N N . TYR A 1 221 ? -4.879 0.724 -9.771 1.00 74.00 221 TYR A N 1
ATOM 1703 C CA . TYR A 1 221 ? -3.957 -0.385 -10.048 1.00 74.00 221 TYR A CA 1
ATOM 1704 C C . TYR A 1 221 ? -4.297 -0.973 -11.415 1.00 74.00 221 TYR A C 1
ATOM 1706 O O . TYR A 1 221 ? -5.425 -1.425 -11.636 1.00 74.00 221 TYR A O 1
ATOM 1714 N N . LYS A 1 222 ? -3.340 -0.967 -12.345 1.00 84.06 222 LYS A N 1
ATOM 1715 C CA . LYS A 1 222 ? -3.543 -1.670 -13.607 1.00 84.06 222 LYS A CA 1
ATOM 1716 C C . LYS A 1 222 ? -3.445 -3.160 -13.306 1.00 84.06 222 LYS A C 1
ATOM 1718 O O . LYS A 1 222 ? -2.471 -3.626 -12.720 1.00 84.06 222 LYS A O 1
ATOM 1723 N N . ILE A 1 223 ? -4.490 -3.900 -13.652 1.00 83.38 223 ILE A N 1
ATOM 1724 C CA . ILE A 1 223 ? -4.533 -5.347 -13.461 1.00 83.38 223 ILE A CA 1
ATOM 1725 C C . ILE A 1 223 ? -4.079 -5.998 -14.770 1.00 83.38 223 ILE A C 1
ATOM 1727 O O . ILE A 1 223 ? -4.611 -5.636 -15.821 1.00 83.38 223 ILE A O 1
ATOM 1731 N N . PRO A 1 224 ? -3.114 -6.933 -14.751 1.00 83.88 224 PRO A N 1
ATOM 1732 C CA . PRO A 1 224 ? -2.720 -7.652 -15.957 1.00 83.88 224 PRO A CA 1
ATOM 1733 C C . PRO A 1 224 ? -3.911 -8.430 -16.536 1.00 83.88 224 PRO A C 1
ATOM 1735 O O . PRO A 1 224 ? -4.467 -9.300 -15.868 1.00 83.88 224 PRO A O 1
ATOM 1738 N N . GLU A 1 225 ? -4.296 -8.141 -17.784 1.00 77.38 225 GLU A N 1
ATOM 1739 C CA . GLU A 1 225 ? -5.463 -8.763 -18.439 1.00 77.38 225 GLU A CA 1
ATOM 1740 C C . GLU A 1 225 ? -5.359 -10.289 -18.499 1.00 77.38 225 GLU A C 1
ATOM 1742 O O . GLU A 1 225 ? -6.342 -10.985 -18.270 1.00 77.38 225 GLU A O 1
ATOM 1747 N N . ALA A 1 226 ? -4.145 -10.808 -18.709 1.00 70.25 226 ALA A N 1
ATOM 1748 C CA . ALA A 1 226 ? -3.841 -12.239 -18.746 1.00 70.25 226 ALA A CA 1
ATOM 1749 C C . ALA A 1 226 ? -4.069 -12.970 -17.405 1.00 70.25 226 ALA A C 1
ATOM 1751 O O . ALA A 1 226 ? -3.748 -14.149 -17.289 1.00 70.25 226 ALA A O 1
ATOM 1752 N N . ARG A 1 227 ? -4.509 -12.250 -16.363 1.00 75.19 227 ARG A N 1
ATOM 1753 C CA . ARG A 1 227 ? -4.628 -12.723 -14.980 1.00 75.19 227 ARG A CA 1
ATOM 1754 C C . ARG A 1 227 ? -5.964 -12.390 -14.329 1.00 75.19 227 ARG A C 1
ATOM 1756 O O . ARG A 1 227 ? -6.090 -12.513 -13.112 1.00 75.19 227 ARG A O 1
ATOM 1763 N N . LEU A 1 228 ? -6.967 -12.000 -15.113 1.00 68.94 228 LEU A N 1
ATOM 1764 C CA . LEU A 1 228 ? -8.328 -11.792 -14.604 1.00 68.94 228 LEU A CA 1
ATOM 1765 C C . LEU A 1 228 ? -8.974 -13.115 -14.135 1.00 68.94 228 LEU A C 1
ATOM 1767 O O . LEU A 1 228 ? -9.881 -13.127 -13.306 1.00 68.94 228 LEU A O 1
ATOM 1771 N N . ASP A 1 229 ? -8.444 -14.233 -14.613 1.00 58.97 229 ASP A N 1
ATOM 1772 C CA . ASP A 1 229 ? -8.860 -15.611 -14.426 1.00 58.97 229 ASP A CA 1
ATOM 1773 C C . ASP A 1 229 ? -8.131 -16.286 -13.236 1.00 58.97 229 ASP A C 1
ATOM 1775 O O . ASP A 1 229 ? -7.244 -17.127 -13.351 1.00 58.97 229 ASP A O 1
ATOM 1779 N N . SER A 1 230 ? -8.606 -15.948 -12.033 1.00 64.56 230 SER A N 1
ATOM 1780 C CA . SER A 1 230 ? -8.629 -16.755 -10.791 1.00 64.56 230 SER A CA 1
ATOM 1781 C C . SER A 1 230 ? -7.362 -16.998 -9.952 1.00 64.56 230 SER A C 1
ATOM 1783 O O . SER A 1 230 ? -7.511 -17.231 -8.751 1.00 64.56 230 SER A O 1
ATOM 1785 N N . GLN A 1 231 ? -6.138 -16.932 -10.485 1.00 81.94 231 GLN A N 1
ATOM 1786 C CA . GLN A 1 231 ? -4.943 -17.186 -9.659 1.00 81.94 231 GLN A CA 1
ATOM 1787 C C . GLN A 1 231 ? -4.522 -15.942 -8.854 1.00 81.94 231 GLN A C 1
ATOM 1789 O O . GLN A 1 231 ? -4.312 -14.884 -9.457 1.00 81.94 231 GLN A O 1
ATOM 1794 N N . PRO A 1 232 ? -4.333 -16.050 -7.523 1.00 87.69 232 PRO A N 1
ATOM 1795 C CA . PRO A 1 232 ? -3.795 -14.967 -6.708 1.00 87.69 232 PRO A CA 1
ATOM 1796 C C . PRO A 1 232 ? -2.452 -14.430 -7.225 1.00 87.69 232 PRO A C 1
ATOM 1798 O O . PRO A 1 232 ? -1.627 -15.171 -7.763 1.00 87.69 232 PRO A O 1
ATOM 1801 N N . PHE A 1 233 ? -2.228 -13.135 -7.033 1.00 90.56 233 PHE A N 1
ATOM 1802 C CA . PHE A 1 233 ? -0.953 -12.471 -7.290 1.00 90.56 233 PHE A CA 1
ATOM 1803 C C . PHE A 1 233 ? 0.014 -12.744 -6.138 1.00 90.56 233 PHE A C 1
ATOM 1805 O O . PHE A 1 233 ? -0.413 -12.806 -4.987 1.00 90.56 233 PHE A O 1
ATOM 1812 N N . ASN A 1 234 ? 1.303 -12.907 -6.415 1.00 91.50 234 ASN A N 1
ATOM 1813 C CA . ASN A 1 234 ? 2.314 -13.004 -5.365 1.00 91.50 234 ASN A CA 1
ATOM 1814 C C . ASN A 1 234 ? 2.816 -11.610 -4.939 1.00 91.50 234 ASN A C 1
ATOM 1816 O O . ASN A 1 234 ? 2.345 -10.573 -5.410 1.00 91.50 234 ASN A O 1
ATOM 1820 N N . PHE A 1 235 ? 3.774 -11.579 -4.019 1.00 91.75 235 PHE A N 1
ATOM 1821 C CA . PHE A 1 235 ? 4.350 -10.337 -3.510 1.00 91.75 235 PHE A CA 1
ATOM 1822 C C . PHE A 1 235 ? 5.096 -9.516 -4.580 1.00 91.75 235 PHE A C 1
ATOM 1824 O O . PHE A 1 235 ? 4.924 -8.299 -4.643 1.00 91.75 235 PHE A O 1
ATOM 1831 N N . LEU A 1 236 ? 5.857 -10.160 -5.472 1.00 92.88 236 LEU A N 1
ATOM 1832 C CA . LEU A 1 236 ? 6.536 -9.486 -6.587 1.00 92.88 236 LEU A CA 1
ATOM 1833 C C . LEU A 1 236 ? 5.539 -8.872 -7.569 1.00 92.88 236 LEU A C 1
ATOM 1835 O O . LEU A 1 236 ? 5.731 -7.750 -8.027 1.00 92.88 236 LEU A O 1
ATOM 1839 N N . ASP A 1 237 ? 4.458 -9.589 -7.869 1.00 92.19 237 ASP A N 1
ATOM 1840 C CA . ASP A 1 237 ? 3.371 -9.091 -8.704 1.00 92.19 237 ASP A CA 1
ATOM 1841 C C . ASP A 1 237 ? 2.751 -7.831 -8.097 1.00 92.19 237 ASP A C 1
ATOM 1843 O O . ASP A 1 237 ? 2.578 -6.835 -8.795 1.00 92.19 237 ASP A O 1
ATOM 1847 N N . ALA A 1 238 ? 2.466 -7.847 -6.791 1.00 91.75 238 ALA A N 1
ATOM 1848 C CA . ALA A 1 238 ? 1.907 -6.699 -6.086 1.00 91.75 238 ALA A CA 1
ATOM 1849 C C . ALA A 1 238 ? 2.845 -5.477 -6.126 1.00 91.75 238 ALA A C 1
ATOM 1851 O O . ALA A 1 238 ? 2.376 -4.355 -6.339 1.00 91.75 238 ALA A O 1
ATOM 1852 N N . LEU A 1 239 ? 4.161 -5.678 -5.985 1.00 92.44 239 LEU A N 1
ATOM 1853 C CA . LEU A 1 239 ? 5.165 -4.617 -6.141 1.00 92.44 239 LEU A CA 1
ATOM 1854 C C . LEU A 1 239 ? 5.157 -4.034 -7.564 1.00 92.44 239 LEU A C 1
ATOM 1856 O O . LEU A 1 239 ? 5.053 -2.818 -7.733 1.00 92.44 239 LEU A O 1
ATOM 1860 N N . SER A 1 240 ? 5.197 -4.890 -8.588 1.00 92.69 240 SER A N 1
ATOM 1861 C CA . SER A 1 240 ? 5.162 -4.472 -9.997 1.00 92.69 240 SER A CA 1
ATOM 1862 C C . SER A 1 240 ? 3.854 -3.761 -10.358 1.00 92.69 240 SER A C 1
ATOM 1864 O O . SER A 1 240 ? 3.861 -2.742 -11.042 1.00 92.69 240 SER A O 1
ATOM 1866 N N . MET A 1 241 ? 2.714 -4.234 -9.859 1.00 90.25 241 MET A N 1
ATOM 1867 C CA . MET A 1 241 ? 1.427 -3.555 -10.036 1.00 90.25 241 MET A CA 1
ATOM 1868 C C . MET A 1 241 ? 1.406 -2.195 -9.332 1.00 90.25 241 MET A C 1
ATOM 1870 O O . MET A 1 241 ? 0.832 -1.243 -9.861 1.00 90.25 241 MET A O 1
ATOM 1874 N N . THR A 1 242 ? 2.075 -2.061 -8.185 1.00 88.44 242 THR A N 1
ATOM 1875 C CA . THR A 1 242 ? 2.188 -0.785 -7.462 1.00 88.44 242 THR A CA 1
ATOM 1876 C C . THR A 1 242 ? 2.978 0.260 -8.234 1.00 88.44 242 THR A C 1
ATOM 1878 O O . THR A 1 242 ? 2.606 1.423 -8.181 1.00 88.44 242 THR A O 1
ATOM 1881 N N . LEU A 1 243 ? 3.965 -0.112 -9.052 1.00 90.69 243 LEU A N 1
ATOM 1882 C CA . LEU A 1 243 ? 4.656 0.847 -9.930 1.00 90.69 243 LEU A CA 1
ATOM 1883 C C . LEU A 1 243 ? 3.733 1.535 -10.954 1.00 90.69 243 LEU A C 1
ATOM 1885 O O . LEU A 1 243 ? 4.089 2.589 -11.478 1.00 90.69 243 LEU A O 1
ATOM 1889 N N . THR A 1 244 ? 2.555 0.965 -11.241 1.00 87.19 244 THR A N 1
ATOM 1890 C CA . THR A 1 244 ? 1.551 1.575 -12.139 1.00 87.19 244 THR A CA 1
ATOM 1891 C C . THR A 1 244 ? 0.696 2.646 -11.465 1.00 87.19 244 THR A C 1
ATOM 1893 O O . THR A 1 244 ? -0.008 3.393 -12.143 1.00 87.19 244 THR A O 1
ATOM 1896 N N . SER A 1 245 ? 0.772 2.735 -10.136 1.00 79.00 245 SER A N 1
ATOM 1897 C CA . SER A 1 245 ? 0.127 3.769 -9.335 1.00 79.00 245 SER A CA 1
ATOM 1898 C C . SER A 1 245 ? 0.655 5.155 -9.690 1.00 79.00 245 SER A C 1
ATOM 1900 O O . SER A 1 245 ? 1.862 5.388 -9.744 1.00 79.00 245 SER A O 1
ATOM 1902 N N . ARG A 1 246 ? -0.261 6.115 -9.828 1.00 71.88 246 ARG A N 1
ATOM 1903 C CA . ARG A 1 246 ? 0.063 7.531 -10.048 1.00 71.88 246 ARG A CA 1
ATOM 1904 C C . ARG A 1 246 ? -0.227 8.405 -8.840 1.00 71.88 246 ARG A C 1
ATOM 1906 O O . ARG A 1 246 ? -0.589 9.563 -8.985 1.00 71.88 246 ARG A O 1
ATOM 1913 N N . ARG A 1 247 ? -0.044 7.847 -7.639 1.00 68.25 247 ARG A N 1
ATOM 1914 C CA . ARG A 1 247 ? -0.473 8.479 -6.388 1.00 68.25 247 ARG A CA 1
ATOM 1915 C C . ARG A 1 247 ? 0.069 9.896 -6.152 1.00 68.25 247 ARG A C 1
ATOM 1917 O O . ARG A 1 247 ? -0.552 10.710 -5.480 1.00 68.25 247 ARG A O 1
ATOM 1924 N N . GLN A 1 248 ? 1.282 10.134 -6.620 1.00 73.00 248 GLN A N 1
ATOM 1925 C CA . GLN A 1 248 ? 2.109 11.241 -6.171 1.00 73.00 248 GLN A CA 1
ATOM 1926 C C . GLN A 1 248 ? 2.452 12.188 -7.314 1.00 73.00 248 GLN A C 1
ATOM 1928 O O . GLN A 1 248 ? 2.501 11.771 -8.479 1.00 73.00 248 GLN A O 1
ATOM 1933 N N . ASP A 1 249 ? 2.771 13.432 -6.959 1.00 79.62 249 ASP A N 1
ATOM 1934 C CA . ASP A 1 249 ? 3.378 14.403 -7.866 1.00 79.62 249 ASP A CA 1
ATOM 1935 C C . ASP A 1 249 ? 4.708 13.866 -8.421 1.00 79.62 249 ASP A C 1
ATOM 1937 O O . ASP A 1 249 ? 5.364 13.026 -7.802 1.00 79.62 249 ASP A O 1
ATOM 1941 N N . GLY A 1 250 ? 5.143 14.370 -9.581 1.00 86.06 250 GLY A N 1
ATOM 1942 C CA . GLY A 1 250 ? 6.234 13.773 -10.369 1.00 86.06 250 GLY A CA 1
ATOM 1943 C C . GLY A 1 250 ? 7.514 13.436 -9.589 1.00 86.06 250 GLY A C 1
ATOM 1944 O O . GLY A 1 250 ? 8.070 12.354 -9.763 1.00 86.06 250 GLY A O 1
ATOM 1945 N N . HIS A 1 251 ? 7.956 14.311 -8.681 1.00 88.69 251 HIS A N 1
ATOM 1946 C CA . HIS A 1 251 ? 9.175 14.087 -7.894 1.00 88.69 251 HIS A CA 1
ATOM 1947 C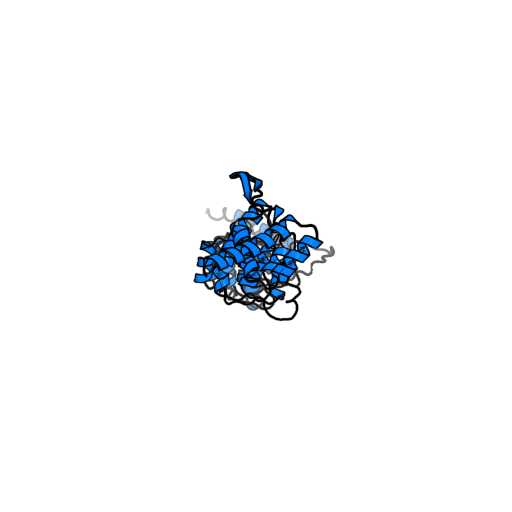 C . HIS A 1 251 ? 9.026 13.016 -6.806 1.00 88.69 251 HIS A C 1
ATOM 1949 O O . HIS A 1 251 ? 9.916 12.189 -6.627 1.00 88.69 251 HIS A O 1
ATOM 1955 N N . GLU A 1 252 ? 7.906 13.017 -6.086 1.00 86.31 252 GLU A N 1
ATOM 1956 C CA . GLU A 1 252 ? 7.604 12.001 -5.080 1.00 86.31 252 GLU A CA 1
ATOM 1957 C C . GLU A 1 252 ? 7.393 10.638 -5.745 1.00 86.31 252 GLU A C 1
ATOM 1959 O O . GLU A 1 252 ? 7.926 9.634 -5.275 1.00 86.31 252 GLU A O 1
ATOM 1964 N N . ARG A 1 253 ? 6.699 10.622 -6.890 1.00 87.44 253 ARG A N 1
ATOM 1965 C CA . ARG A 1 253 ? 6.501 9.430 -7.717 1.00 87.44 253 ARG A CA 1
ATOM 1966 C C . ARG A 1 253 ? 7.826 8.859 -8.206 1.00 87.44 253 ARG A C 1
ATOM 1968 O O . ARG A 1 253 ? 8.041 7.660 -8.092 1.00 87.44 253 ARG A O 1
ATOM 1975 N N . SER A 1 254 ? 8.722 9.706 -8.708 1.00 91.50 254 SER A N 1
ATOM 1976 C CA . SER A 1 254 ? 10.065 9.297 -9.129 1.00 91.50 254 SER A CA 1
ATOM 1977 C C . SER A 1 254 ? 10.854 8.665 -7.976 1.00 91.50 254 SER A C 1
ATOM 1979 O O . SER A 1 254 ? 11.397 7.571 -8.129 1.00 91.50 254 SER A O 1
ATOM 1981 N N . ALA A 1 255 ? 10.856 9.289 -6.793 1.00 89.62 255 ALA A N 1
ATOM 1982 C CA . ALA A 1 255 ? 11.524 8.737 -5.612 1.00 89.62 255 ALA A CA 1
ATOM 1983 C C . ALA A 1 255 ? 10.920 7.389 -5.171 1.00 89.62 255 ALA A C 1
ATOM 1985 O O . ALA A 1 255 ? 11.645 6.458 -4.818 1.00 89.62 255 ALA A O 1
ATOM 1986 N N . ASN A 1 256 ? 9.594 7.268 -5.232 1.00 88.44 256 ASN A N 1
ATOM 1987 C CA . ASN A 1 256 ? 8.871 6.039 -4.932 1.00 88.44 256 ASN A CA 1
ATOM 1988 C C . ASN A 1 256 ? 9.199 4.913 -5.923 1.00 88.44 256 ASN A C 1
ATOM 1990 O O . ASN A 1 256 ? 9.515 3.796 -5.513 1.00 88.44 256 ASN A O 1
ATOM 1994 N N . GLN A 1 257 ? 9.191 5.223 -7.221 1.00 92.31 257 GLN A N 1
ATOM 1995 C CA . GLN A 1 257 ? 9.573 4.292 -8.276 1.00 92.31 257 GLN A CA 1
ATOM 1996 C C . GLN A 1 257 ? 11.028 3.849 -8.109 1.00 92.31 257 GLN A C 1
ATOM 1998 O O . GLN A 1 257 ? 11.286 2.650 -8.151 1.00 92.31 257 GLN A O 1
ATOM 2003 N N . ASP A 1 258 ? 11.965 4.766 -7.836 1.00 93.38 258 ASP A N 1
ATOM 2004 C CA . ASP A 1 258 ? 13.368 4.418 -7.572 1.00 93.38 258 ASP A CA 1
ATOM 2005 C C . ASP A 1 258 ? 13.490 3.406 -6.424 1.00 93.38 258 ASP A C 1
ATOM 2007 O O . ASP A 1 258 ? 14.185 2.395 -6.541 1.00 93.38 258 ASP A O 1
ATOM 2011 N N . PHE A 1 259 ? 12.766 3.639 -5.328 1.00 91.81 259 PHE A N 1
ATOM 2012 C CA . PHE A 1 259 ? 12.726 2.723 -4.193 1.00 91.81 259 PHE A CA 1
ATOM 2013 C C . PHE A 1 259 ? 12.169 1.346 -4.583 1.00 91.81 259 PHE A C 1
ATOM 2015 O O . PHE A 1 259 ? 12.814 0.320 -4.344 1.00 91.81 259 PHE A O 1
ATOM 2022 N N . LEU A 1 260 ? 10.989 1.313 -5.209 1.00 93.00 260 LEU A N 1
ATOM 2023 C CA . LEU A 1 260 ? 10.316 0.077 -5.604 1.00 93.00 260 LEU A CA 1
ATOM 2024 C C . LEU A 1 260 ? 11.138 -0.722 -6.616 1.00 93.00 260 LEU A C 1
ATOM 2026 O O . LEU A 1 260 ? 11.267 -1.931 -6.458 1.00 93.00 260 LEU A O 1
ATOM 2030 N N . CYS A 1 261 ? 11.751 -0.079 -7.609 1.00 95.31 261 CYS A N 1
ATOM 2031 C CA . CYS A 1 261 ? 12.574 -0.755 -8.610 1.00 95.31 261 CYS A CA 1
ATOM 2032 C C . CYS A 1 261 ? 13.809 -1.423 -7.994 1.00 95.31 261 CYS A C 1
ATOM 2034 O O . CYS A 1 261 ? 14.137 -2.562 -8.334 1.00 95.31 261 CYS A O 1
ATOM 2036 N N . ARG A 1 262 ? 14.478 -0.755 -7.042 1.00 92.81 262 ARG A N 1
ATOM 2037 C CA . ARG A 1 262 ? 15.584 -1.362 -6.279 1.00 92.81 262 ARG A CA 1
ATOM 2038 C C . ARG A 1 262 ? 15.105 -2.568 -5.480 1.00 92.81 262 ARG A C 1
ATOM 2040 O O . ARG A 1 262 ? 15.777 -3.598 -5.463 1.00 92.81 262 ARG A O 1
ATOM 2047 N N . TYR A 1 263 ? 13.950 -2.443 -4.833 1.00 91.44 263 TYR A N 1
ATOM 2048 C CA . TYR A 1 263 ? 13.407 -3.510 -4.004 1.00 91.44 263 TYR A CA 1
ATOM 2049 C C . TYR A 1 263 ? 12.936 -4.713 -4.832 1.00 91.44 263 TYR A C 1
ATOM 2051 O O . TYR A 1 263 ? 13.273 -5.846 -4.501 1.00 91.44 263 TYR A O 1
ATOM 2059 N N . ILE A 1 264 ? 12.262 -4.485 -5.961 1.00 93.75 264 ILE A N 1
ATOM 2060 C CA . ILE A 1 264 ? 11.874 -5.526 -6.923 1.00 93.75 264 ILE A CA 1
ATOM 2061 C C . ILE A 1 264 ? 13.105 -6.284 -7.415 1.00 93.75 264 ILE A C 1
ATOM 2063 O O . ILE A 1 264 ? 13.110 -7.510 -7.387 1.00 93.75 264 ILE A O 1
ATOM 2067 N N . MET A 1 265 ? 14.176 -5.583 -7.795 1.00 91.75 265 MET A N 1
ATOM 2068 C CA . MET A 1 265 ? 15.430 -6.231 -8.198 1.00 91.75 265 MET A CA 1
ATOM 2069 C C . MET A 1 265 ? 16.030 -7.110 -7.096 1.00 91.75 265 MET A C 1
ATOM 2071 O O . MET A 1 265 ? 16.594 -8.162 -7.393 1.00 91.75 265 MET A O 1
ATOM 2075 N N . PHE A 1 266 ? 15.894 -6.706 -5.831 1.00 88.81 266 PHE A N 1
ATOM 2076 C CA . PHE A 1 266 ? 16.343 -7.496 -4.686 1.00 88.81 266 PHE A CA 1
ATOM 2077 C C . PHE A 1 266 ? 15.497 -8.766 -4.477 1.00 88.81 266 PHE A C 1
ATOM 2079 O O . PHE A 1 266 ? 16.055 -9.829 -4.201 1.00 88.81 266 PHE A O 1
ATOM 2086 N N . VAL A 1 267 ? 14.170 -8.687 -4.637 1.00 88.31 267 VAL A N 1
ATOM 2087 C CA . VAL A 1 267 ? 13.261 -9.823 -4.385 1.00 88.31 267 VAL A CA 1
ATOM 2088 C C . VAL A 1 267 ? 13.026 -10.736 -5.597 1.00 88.31 267 VAL A C 1
ATOM 2090 O O . VAL A 1 267 ? 12.646 -11.892 -5.414 1.00 88.31 267 VAL A O 1
ATOM 2093 N N . ALA A 1 268 ? 13.283 -10.277 -6.827 1.00 86.69 268 ALA A N 1
ATOM 2094 C CA . ALA A 1 268 ? 12.963 -11.005 -8.063 1.00 86.69 268 ALA A CA 1
ATOM 2095 C C . ALA A 1 268 ? 13.636 -12.386 -8.176 1.00 86.69 268 ALA A C 1
ATOM 2097 O O . ALA A 1 268 ? 13.106 -13.280 -8.829 1.00 86.69 268 ALA A O 1
ATOM 2098 N N . GLY A 1 269 ? 14.784 -12.591 -7.520 1.00 83.44 269 GLY A N 1
ATOM 2099 C CA . GLY A 1 269 ? 15.465 -13.890 -7.491 1.00 83.44 269 GLY A CA 1
ATOM 2100 C C . GLY A 1 269 ? 14.819 -14.933 -6.570 1.00 83.44 269 GLY A C 1
ATOM 2101 O O . GLY A 1 269 ? 15.193 -16.101 -6.623 1.00 83.44 269 GLY A O 1
ATOM 2102 N N . GLN A 1 270 ? 13.879 -14.528 -5.713 1.00 85.88 270 GLN A N 1
ATOM 2103 C CA . GLN A 1 270 ? 13.307 -15.377 -4.661 1.00 85.88 270 GLN A CA 1
ATOM 2104 C C . GLN A 1 270 ? 11.914 -15.903 -5.010 1.00 85.88 270 GLN A C 1
ATOM 2106 O O . GLN A 1 270 ? 11.467 -16.893 -4.436 1.00 85.88 270 GLN A O 1
ATOM 2111 N N . MET A 1 271 ? 11.224 -15.251 -5.945 1.00 86.00 271 MET A N 1
ATOM 2112 C CA . MET A 1 271 ? 9.866 -15.609 -6.334 1.00 86.00 271 MET A CA 1
ATOM 2113 C C . MET A 1 271 ? 9.684 -15.409 -7.842 1.00 86.00 271 MET A C 1
ATOM 2115 O O . MET A 1 271 ? 9.950 -14.318 -8.346 1.00 86.00 271 MET A O 1
ATOM 2119 N N . PRO A 1 272 ? 9.252 -16.443 -8.585 1.00 83.44 272 PRO A N 1
ATOM 2120 C CA . PRO A 1 272 ? 9.037 -16.304 -10.016 1.00 83.44 272 PRO A CA 1
ATOM 2121 C C . PRO A 1 272 ? 7.867 -15.341 -10.280 1.00 83.44 272 PRO A C 1
ATOM 2123 O O . PRO A 1 272 ? 6.852 -15.408 -9.576 1.00 83.44 272 PRO A O 1
ATOM 2126 N N . PRO A 1 273 ? 7.976 -14.450 -11.281 1.00 86.75 273 PRO A N 1
ATOM 2127 C CA . PRO A 1 273 ? 6.868 -13.593 -11.670 1.00 86.75 273 PRO A CA 1
ATOM 2128 C C . PRO A 1 273 ? 5.735 -14.455 -12.221 1.00 86.75 273 PRO A C 1
ATOM 2130 O O . PRO A 1 273 ? 5.971 -15.475 -12.873 1.00 86.75 273 PRO A O 1
ATOM 2133 N N . THR A 1 274 ? 4.495 -14.051 -11.966 1.00 88.12 274 THR A N 1
ATOM 2134 C CA . THR A 1 274 ? 3.342 -14.852 -12.390 1.00 88.12 274 THR A CA 1
ATOM 2135 C C . THR A 1 274 ? 2.699 -14.332 -13.688 1.00 88.12 274 THR A C 1
ATOM 2137 O O . THR A 1 274 ? 1.786 -14.950 -14.240 1.00 88.12 274 THR A O 1
ATOM 2140 N N . PHE A 1 275 ? 3.202 -13.212 -14.207 1.00 89.94 275 PHE A N 1
ATOM 2141 C CA . PHE A 1 275 ? 2.941 -12.673 -15.541 1.00 89.94 275 PHE A CA 1
ATOM 2142 C C . PHE A 1 275 ? 4.198 -11.956 -16.057 1.00 89.94 275 PHE A C 1
ATOM 2144 O O . PHE A 1 275 ? 5.156 -11.754 -15.313 1.00 89.94 275 PHE A O 1
ATOM 2151 N N . ASP A 1 276 ? 4.210 -11.549 -17.326 1.00 91.69 276 ASP A N 1
ATOM 2152 C CA . ASP A 1 276 ? 5.345 -10.823 -17.898 1.00 91.69 276 ASP A CA 1
ATOM 2153 C C . ASP A 1 276 ? 5.398 -9.372 -17.366 1.00 91.69 276 ASP A C 1
ATOM 2155 O O . ASP A 1 276 ? 4.725 -8.467 -17.869 1.00 91.69 276 ASP A O 1
ATOM 2159 N N . HIS A 1 277 ? 6.178 -9.157 -16.298 1.00 93.69 277 HIS A N 1
ATOM 2160 C CA . HIS A 1 277 ? 6.325 -7.846 -15.644 1.00 93.69 277 HIS A CA 1
ATOM 2161 C C . HIS A 1 277 ? 6.937 -6.799 -16.580 1.00 93.69 277 HIS A C 1
ATOM 2163 O O . HIS A 1 277 ? 6.548 -5.636 -16.515 1.00 93.69 277 HIS A O 1
ATOM 2169 N N . PHE A 1 278 ? 7.841 -7.200 -17.478 1.00 95.38 278 PHE A N 1
ATOM 2170 C CA . PHE A 1 278 ? 8.497 -6.310 -18.439 1.00 95.38 278 PHE A CA 1
ATOM 2171 C C . PHE A 1 278 ? 7.486 -5.616 -19.360 1.00 95.38 278 PHE A C 1
ATOM 2173 O O . PHE A 1 278 ? 7.392 -4.386 -19.392 1.00 95.38 278 PHE A O 1
ATOM 2180 N N . SER A 1 279 ? 6.706 -6.405 -20.094 1.00 94.94 279 SER A N 1
ATOM 2181 C CA . SER A 1 279 ? 5.701 -5.917 -21.034 1.00 94.94 279 SER A CA 1
ATOM 2182 C C . SER A 1 279 ? 4.585 -5.165 -20.316 1.00 94.94 279 SER A C 1
ATOM 2184 O O . SER A 1 279 ? 4.123 -4.135 -20.810 1.00 94.94 279 SER A O 1
ATOM 2186 N N . PHE A 1 280 ? 4.184 -5.627 -19.129 1.00 94.38 280 PHE A N 1
ATOM 2187 C CA . PHE A 1 280 ? 3.182 -4.961 -18.310 1.00 94.38 280 PHE A CA 1
ATOM 2188 C C . PHE A 1 280 ? 3.639 -3.570 -17.851 1.00 94.38 280 PHE A C 1
ATOM 2190 O O . PHE A 1 280 ? 2.922 -2.594 -18.080 1.00 94.38 280 PHE A O 1
ATOM 2197 N N . LEU A 1 281 ? 4.826 -3.457 -17.247 1.00 95.00 281 LEU A N 1
ATOM 2198 C CA . LEU A 1 281 ? 5.353 -2.185 -16.751 1.00 95.00 281 LEU A CA 1
ATOM 2199 C C . LEU A 1 281 ? 5.599 -1.212 -17.895 1.00 95.00 281 LEU A C 1
ATOM 2201 O O . LEU A 1 281 ? 5.169 -0.063 -17.813 1.00 95.00 281 LEU A O 1
ATOM 2205 N N . LEU A 1 282 ? 6.203 -1.676 -18.993 1.00 95.38 282 LEU A N 1
ATOM 2206 C CA . LEU A 1 282 ? 6.361 -0.826 -20.160 1.00 95.38 282 LEU A CA 1
ATOM 2207 C C . LEU A 1 282 ? 5.010 -0.381 -20.702 1.00 95.38 282 LEU A C 1
ATOM 2209 O O . LEU A 1 282 ? 4.876 0.781 -21.015 1.00 95.38 282 LEU A O 1
ATOM 2213 N N . ARG A 1 283 ? 3.956 -1.186 -20.775 1.00 92.69 283 ARG A N 1
ATOM 2214 C CA . ARG A 1 283 ? 2.672 -0.668 -21.291 1.00 92.69 283 ARG A CA 1
ATOM 2215 C C . ARG A 1 283 ? 2.017 0.365 -20.372 1.00 92.69 283 ARG A C 1
ATOM 2217 O O . ARG A 1 283 ? 1.376 1.286 -20.868 1.00 92.69 283 ARG A O 1
ATOM 2224 N N . ASN A 1 284 ? 2.188 0.228 -19.059 1.00 91.69 284 ASN A N 1
ATOM 2225 C CA . ASN A 1 284 ? 1.362 0.939 -18.083 1.00 91.69 284 ASN A CA 1
ATOM 2226 C C . ASN A 1 284 ? 2.059 2.108 -17.372 1.00 91.69 284 ASN A C 1
ATOM 2228 O O . ASN A 1 284 ? 1.369 2.994 -16.870 1.00 91.69 284 ASN A O 1
ATOM 2232 N N . VAL A 1 285 ? 3.393 2.158 -17.356 1.00 92.38 285 VAL A N 1
ATOM 2233 C CA . VAL A 1 285 ? 4.161 3.241 -16.722 1.00 92.38 285 VAL A CA 1
ATOM 2234 C C . VAL A 1 285 ? 4.749 4.144 -17.804 1.00 92.38 285 VAL A C 1
ATOM 2236 O O . VAL A 1 285 ? 5.703 3.782 -18.491 1.00 92.38 285 VAL A O 1
ATOM 2239 N N . GLN A 1 286 ? 4.169 5.332 -17.978 1.00 90.12 286 GLN A N 1
ATOM 2240 C CA . GLN A 1 286 ? 4.579 6.275 -19.035 1.00 90.12 286 GLN A CA 1
ATOM 2241 C C . GLN A 1 286 ? 5.939 6.916 -18.754 1.00 90.12 286 GLN A C 1
ATOM 2243 O O . GLN A 1 286 ? 6.632 7.356 -19.664 1.00 90.12 286 GLN A O 1
ATOM 2248 N N . GLU A 1 287 ? 6.346 6.956 -17.494 1.00 93.06 287 GLU A N 1
ATOM 2249 C CA . GLU A 1 287 ? 7.669 7.391 -17.082 1.00 93.06 287 GLU A CA 1
ATOM 2250 C C . GLU A 1 287 ? 8.741 6.421 -17.617 1.00 93.06 287 GLU A C 1
ATOM 2252 O O . GLU A 1 287 ? 9.824 6.860 -18.002 1.00 93.06 287 GLU A O 1
ATOM 2257 N N . PHE A 1 288 ? 8.416 5.128 -17.772 1.00 96.00 288 PHE A N 1
ATOM 2258 C CA . PHE A 1 288 ? 9.333 4.081 -18.241 1.00 96.00 288 PHE A CA 1
ATOM 2259 C C . PHE A 1 288 ? 9.384 4.030 -19.772 1.00 96.00 288 PHE A C 1
ATOM 2261 O O . PHE A 1 288 ? 8.974 3.068 -20.427 1.00 96.00 288 PHE A O 1
ATOM 2268 N N . ARG A 1 289 ? 9.868 5.121 -20.359 1.00 96.44 289 ARG A N 1
ATOM 2269 C CA . ARG A 1 289 ? 9.999 5.320 -21.806 1.00 96.44 289 ARG A CA 1
ATOM 2270 C C . ARG A 1 289 ? 11.419 5.728 -22.139 1.00 96.44 289 ARG A C 1
ATOM 2272 O O . ARG A 1 289 ? 12.051 6.459 -21.378 1.00 96.44 289 ARG A O 1
ATOM 2279 N N . GLY A 1 290 ? 11.900 5.322 -23.310 1.00 96.00 290 GLY A N 1
ATOM 2280 C CA . GLY A 1 290 ? 13.249 5.645 -23.776 1.00 96.00 290 GLY A CA 1
ATOM 2281 C C . GLY A 1 290 ? 13.518 7.152 -23.806 1.00 96.00 290 GLY A C 1
ATOM 2282 O O . GLY A 1 290 ? 14.609 7.585 -23.454 1.00 96.00 290 GLY A O 1
ATOM 2283 N N . ALA A 1 291 ? 12.505 7.964 -24.133 1.00 96.88 291 ALA A N 1
ATOM 2284 C CA . ALA A 1 291 ? 12.607 9.427 -24.149 1.00 96.88 291 ALA A CA 1
ATOM 2285 C C . ALA A 1 291 ? 12.845 10.066 -22.763 1.00 96.88 291 ALA A C 1
ATOM 2287 O O . ALA A 1 291 ? 13.276 11.215 -22.686 1.00 96.88 291 ALA A O 1
ATOM 2288 N N . ASN A 1 292 ? 12.566 9.343 -21.673 1.00 97.56 292 ASN A N 1
ATOM 2289 C CA . ASN A 1 292 ? 12.754 9.831 -20.305 1.00 97.56 292 ASN A CA 1
ATOM 2290 C C . ASN A 1 292 ? 14.093 9.396 -19.688 1.00 97.56 292 ASN A C 1
ATOM 2292 O O . ASN A 1 292 ? 14.427 9.844 -18.592 1.00 97.56 292 ASN A O 1
ATOM 2296 N N . ILE A 1 293 ? 14.878 8.554 -20.368 1.00 96.88 293 ILE A N 1
ATOM 2297 C CA . ILE A 1 293 ? 16.178 8.102 -19.859 1.00 96.88 293 ILE A CA 1
ATOM 2298 C C . ILE A 1 293 ? 17.139 9.292 -19.791 1.00 96.88 293 ILE A C 1
ATOM 2300 O O . ILE A 1 293 ? 17.382 9.968 -20.789 1.00 96.88 293 ILE A O 1
ATOM 2304 N N . GLY A 1 294 ? 17.676 9.558 -18.597 1.00 94.94 294 GLY A N 1
ATOM 2305 C CA . GLY A 1 294 ? 18.552 10.705 -18.333 1.00 94.94 294 GLY A CA 1
ATOM 2306 C C . GLY A 1 294 ? 17.841 12.065 -18.330 1.00 94.94 294 GLY A C 1
ATOM 2307 O O . GLY A 1 294 ? 18.484 13.091 -18.102 1.00 94.94 294 GLY A O 1
ATOM 2308 N N . ARG A 1 295 ? 16.520 12.103 -18.556 1.00 97.12 295 ARG A N 1
ATOM 2309 C CA . ARG A 1 295 ? 15.725 13.328 -18.447 1.00 97.12 295 ARG A CA 1
ATOM 2310 C C . ARG A 1 295 ? 15.528 13.675 -16.978 1.00 97.12 295 ARG A C 1
ATOM 2312 O O . ARG A 1 295 ? 15.090 12.842 -16.184 1.00 97.12 295 ARG A O 1
ATOM 2319 N N . THR A 1 296 ? 15.777 14.937 -16.646 1.00 96.88 296 THR A N 1
ATOM 2320 C CA . THR A 1 296 ? 15.493 15.492 -15.324 1.00 96.88 296 THR A CA 1
ATOM 2321 C C . THR A 1 296 ? 14.410 16.559 -15.393 1.00 96.88 296 THR A C 1
ATOM 2323 O O . THR A 1 296 ? 14.279 17.278 -16.384 1.00 96.88 296 THR A O 1
ATOM 2326 N N . GLU A 1 297 ? 13.623 16.660 -14.329 1.00 96.19 297 GLU A N 1
ATOM 2327 C CA . GLU A 1 297 ? 12.602 17.687 -14.152 1.00 96.19 297 GLU A CA 1
ATOM 2328 C C . GLU A 1 297 ? 12.831 18.464 -12.864 1.00 96.19 297 GLU A C 1
ATOM 2330 O O . GLU A 1 297 ? 13.472 17.991 -11.926 1.00 96.19 297 GLU A O 1
ATOM 2335 N N . LYS A 1 298 ? 12.331 19.700 -12.844 1.00 94.75 298 LYS A N 1
ATOM 2336 C CA . LYS A 1 298 ? 12.482 20.627 -11.727 1.00 94.75 298 LYS A CA 1
ATOM 2337 C C . LYS A 1 298 ? 11.279 20.514 -10.799 1.00 94.75 298 LYS A C 1
ATOM 2339 O O . LYS A 1 298 ? 10.149 20.714 -11.234 1.00 94.75 298 LYS A O 1
ATOM 2344 N N . ALA A 1 299 ? 11.534 20.314 -9.514 1.00 92.44 299 ALA A N 1
ATOM 2345 C CA . ALA A 1 299 ? 10.540 20.413 -8.455 1.00 92.44 299 ALA A CA 1
ATOM 2346 C C . ALA A 1 299 ? 10.889 21.537 -7.476 1.00 92.44 299 ALA A C 1
ATOM 2348 O O . ALA A 1 299 ? 12.026 22.016 -7.398 1.00 92.44 299 ALA A O 1
ATOM 2349 N N . SER A 1 300 ? 9.885 21.975 -6.720 1.00 89.12 300 SER A N 1
ATOM 2350 C CA . SER A 1 300 ? 10.071 22.914 -5.622 1.00 89.12 300 SER A CA 1
ATOM 2351 C C . SER A 1 300 ? 9.299 22.458 -4.394 1.00 89.12 300 SER A C 1
ATOM 2353 O O . SER A 1 300 ? 8.125 22.117 -4.479 1.00 89.12 300 SER A O 1
ATOM 2355 N N . SER A 1 301 ? 9.967 22.482 -3.244 1.00 84.88 301 SER A N 1
ATOM 2356 C CA . SER A 1 301 ? 9.378 22.203 -1.937 1.00 84.88 301 SER A CA 1
ATOM 2357 C C . SER A 1 301 ? 9.728 23.321 -0.963 1.00 84.88 301 SER A C 1
ATOM 2359 O O . SER A 1 301 ? 10.829 23.870 -1.001 1.00 84.88 301 SER A O 1
ATOM 2361 N N . ARG A 1 302 ? 8.824 23.618 -0.022 1.00 83.12 302 ARG A N 1
ATOM 2362 C CA . ARG A 1 302 ? 9.096 24.560 1.079 1.00 83.12 302 ARG A CA 1
ATOM 2363 C C . ARG A 1 302 ? 10.296 24.137 1.932 1.00 83.12 302 ARG A C 1
ATOM 2365 O O . ARG A 1 302 ? 10.973 24.997 2.479 1.00 83.12 302 ARG A O 1
ATOM 2372 N N . ARG A 1 303 ? 10.549 22.827 2.047 1.00 81.62 303 ARG A N 1
ATOM 2373 C CA . ARG A 1 303 ? 11.614 22.265 2.893 1.00 81.62 303 ARG A CA 1
ATOM 2374 C C . ARG A 1 303 ? 12.978 22.234 2.204 1.00 81.62 303 ARG A C 1
ATOM 2376 O O . ARG A 1 303 ? 13.989 22.420 2.869 1.00 81.62 303 ARG A O 1
ATOM 2383 N N . TYR A 1 304 ? 13.001 21.996 0.895 1.00 80.62 304 TYR A N 1
ATOM 2384 C CA . TYR A 1 304 ? 14.233 21.726 0.139 1.00 80.62 304 TYR A CA 1
ATOM 2385 C C . TYR A 1 304 ? 14.556 22.791 -0.917 1.00 80.62 304 TYR A C 1
ATOM 2387 O O . TYR A 1 304 ? 15.574 22.701 -1.596 1.00 80.62 304 TYR A O 1
ATOM 2395 N N . GLY A 1 305 ? 13.705 23.807 -1.071 1.00 89.31 305 GLY A N 1
ATOM 2396 C CA . GLY A 1 305 ? 13.846 24.794 -2.133 1.00 89.31 305 GLY A CA 1
ATOM 2397 C C . GLY A 1 305 ? 13.594 24.176 -3.507 1.00 89.31 305 GLY A C 1
ATOM 2398 O O . GLY A 1 305 ? 12.724 23.323 -3.672 1.00 89.31 305 GLY A O 1
ATOM 2399 N N . THR A 1 306 ? 14.318 24.656 -4.514 1.00 93.06 306 THR A N 1
ATOM 2400 C CA . THR A 1 306 ? 14.291 24.104 -5.874 1.00 93.06 306 THR A CA 1
ATOM 2401 C C . THR A 1 306 ? 15.282 22.950 -5.990 1.00 93.06 306 THR A C 1
ATOM 2403 O O . THR A 1 306 ? 16.444 23.116 -5.632 1.00 93.06 306 THR A O 1
ATOM 2406 N N . PHE A 1 307 ? 14.855 21.831 -6.566 1.00 93.06 307 PHE A N 1
ATOM 2407 C CA . PHE A 1 307 ? 15.707 20.674 -6.843 1.00 93.06 307 PHE A CA 1
ATOM 2408 C C . PHE A 1 307 ? 15.298 19.995 -8.156 1.00 93.06 307 PHE A C 1
ATOM 2410 O O . PHE A 1 307 ? 14.267 20.330 -8.740 1.00 93.06 307 PHE A O 1
ATOM 2417 N N . TYR A 1 308 ? 16.125 19.063 -8.630 1.00 94.44 308 TYR A N 1
ATOM 2418 C CA . TYR A 1 308 ? 15.875 18.290 -9.845 1.00 94.44 308 TYR A CA 1
ATOM 2419 C C . TYR A 1 308 ? 15.793 16.801 -9.518 1.00 94.44 308 TYR A C 1
ATOM 2421 O O . TYR A 1 308 ? 16.486 16.334 -8.615 1.00 94.44 308 TYR A O 1
ATOM 2429 N N . TYR A 1 309 ? 14.958 16.071 -10.250 1.00 94.50 309 TYR A N 1
ATOM 2430 C CA . TYR A 1 309 ? 14.785 14.624 -10.118 1.00 94.50 309 TYR A CA 1
ATOM 2431 C C . TYR A 1 309 ? 14.783 13.957 -11.496 1.00 94.50 309 TYR A C 1
ATOM 2433 O O . TYR A 1 309 ? 14.454 14.599 -12.493 1.00 94.50 309 TYR A O 1
ATOM 2441 N N . GLU A 1 310 ? 15.161 12.680 -11.560 1.00 96.25 310 GLU A N 1
ATOM 2442 C CA . GLU A 1 310 ? 15.098 11.878 -12.789 1.00 96.25 310 GLU A CA 1
ATOM 2443 C C . GLU A 1 310 ? 13.657 11.443 -13.060 1.00 96.25 310 GLU A C 1
ATOM 2445 O O . GLU A 1 310 ? 13.005 10.883 -12.183 1.00 96.25 310 GLU A O 1
ATOM 2450 N N . VAL A 1 311 ? 13.149 11.664 -14.274 1.00 95.75 311 VAL A N 1
ATOM 2451 C CA . VAL A 1 311 ? 11.790 11.217 -14.640 1.00 95.75 311 VAL A CA 1
ATOM 2452 C C . VAL A 1 311 ? 11.724 9.691 -14.711 1.00 95.75 311 VAL A C 1
ATOM 2454 O O . VAL A 1 311 ? 10.743 9.096 -14.280 1.00 95.75 311 VAL A O 1
ATOM 2457 N N . PHE A 1 312 ? 12.784 9.063 -15.222 1.00 97.06 312 PHE A N 1
ATOM 2458 C CA . PHE A 1 312 ? 12.955 7.615 -15.248 1.00 97.06 312 PHE A CA 1
ATOM 2459 C C . PHE A 1 312 ? 14.207 7.252 -14.435 1.00 97.06 312 PHE A C 1
ATOM 2461 O O . PHE A 1 312 ? 15.312 7.315 -14.979 1.00 97.06 312 PHE A O 1
ATOM 2468 N N . PRO A 1 313 ? 14.057 6.907 -13.141 1.00 96.81 313 PRO A N 1
ATOM 2469 C CA . PRO A 1 313 ? 15.190 6.645 -12.261 1.00 96.81 313 PRO A CA 1
ATOM 2470 C C . PRO A 1 313 ? 16.107 5.540 -12.781 1.00 96.81 313 PRO A C 1
ATOM 2472 O O . PRO A 1 313 ? 15.639 4.506 -13.270 1.00 96.81 313 PRO A O 1
ATOM 2475 N N . GLN A 1 314 ? 17.417 5.706 -12.601 1.00 96.81 314 GLN A N 1
ATOM 2476 C CA . GLN A 1 314 ? 18.399 4.749 -13.122 1.00 96.81 314 GLN A CA 1
ATOM 2477 C C . GLN A 1 314 ? 18.237 3.314 -12.581 1.00 96.81 314 GLN A C 1
ATOM 2479 O O . GLN A 1 314 ? 18.547 2.339 -13.279 1.00 96.81 314 GLN A O 1
ATOM 2484 N N . SER A 1 315 ? 17.724 3.148 -11.359 1.00 96.69 315 SER A N 1
ATOM 2485 C CA . SER A 1 315 ? 17.391 1.824 -10.818 1.00 96.69 315 SER A CA 1
ATOM 2486 C C . SER A 1 315 ? 16.269 1.144 -11.609 1.00 96.69 315 SER A C 1
ATOM 2488 O O . SER A 1 315 ? 16.365 -0.046 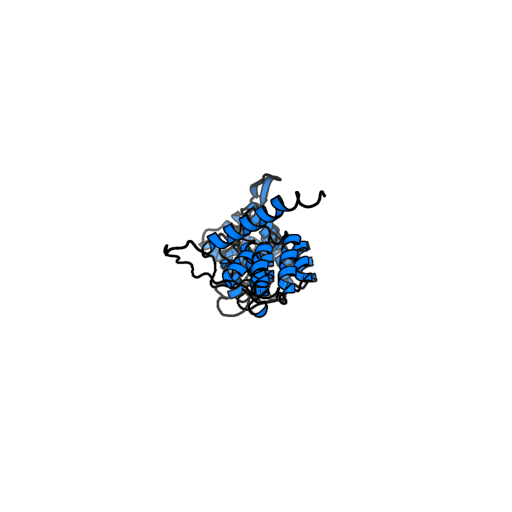-11.905 1.00 96.69 315 SER A O 1
ATOM 2490 N N . CYS A 1 316 ? 15.252 1.900 -12.026 1.00 97.62 316 CYS A N 1
ATOM 2491 C CA . CYS A 1 316 ? 14.161 1.413 -12.857 1.00 97.62 316 CYS A CA 1
ATOM 2492 C C . CYS A 1 316 ? 14.624 1.120 -14.283 1.00 97.62 316 CYS A C 1
ATOM 2494 O O . CYS A 1 316 ? 14.241 0.091 -14.834 1.00 97.62 316 CYS A O 1
ATOM 2496 N N . VAL A 1 317 ? 15.501 1.951 -14.861 1.00 97.69 317 VAL A N 1
ATOM 2497 C CA . VAL A 1 317 ? 16.134 1.665 -16.165 1.00 97.69 317 VAL A CA 1
ATOM 2498 C C . VAL A 1 317 ? 16.871 0.324 -16.113 1.00 97.69 317 VAL A C 1
ATOM 2500 O O . VAL A 1 317 ? 16.705 -0.516 -16.998 1.00 97.69 317 VAL A O 1
ATOM 2503 N N . SER A 1 318 ? 17.645 0.099 -15.048 1.00 96.00 318 SER A N 1
ATOM 2504 C CA . SER A 1 318 ? 18.403 -1.141 -14.841 1.00 96.00 318 SER A CA 1
ATOM 2505 C C . SER A 1 318 ? 17.484 -2.349 -14.642 1.00 96.00 318 SER A C 1
ATOM 2507 O O . SER A 1 318 ? 17.715 -3.401 -15.235 1.00 96.00 318 SER A O 1
ATOM 2509 N N . MET A 1 319 ? 16.418 -2.188 -13.853 1.00 96.44 319 MET A N 1
ATOM 2510 C CA . MET A 1 319 ? 15.420 -3.231 -13.618 1.00 96.44 319 MET A CA 1
ATOM 2511 C C . MET A 1 319 ? 14.698 -3.631 -14.905 1.00 96.44 319 MET A C 1
ATOM 2513 O O . MET A 1 319 ? 14.669 -4.811 -15.246 1.00 96.44 319 MET A O 1
ATOM 2517 N N . ILE A 1 320 ? 14.156 -2.661 -15.649 1.00 97.12 320 ILE A N 1
ATOM 2518 C CA . ILE A 1 320 ? 13.476 -2.928 -16.921 1.00 97.12 320 ILE A CA 1
ATOM 2519 C C . ILE A 1 320 ? 14.449 -3.552 -17.919 1.00 97.12 320 ILE A C 1
ATOM 2521 O O . ILE A 1 320 ? 14.071 -4.494 -18.605 1.00 97.12 320 ILE A O 1
ATOM 2525 N N . GLY A 1 321 ? 15.706 -3.100 -17.960 1.00 95.19 321 GLY A N 1
ATOM 2526 C CA . GLY A 1 321 ? 16.744 -3.718 -18.781 1.00 95.19 321 GLY A CA 1
ATOM 2527 C C . GLY A 1 321 ? 16.980 -5.191 -18.436 1.00 95.19 321 GLY A C 1
ATOM 2528 O O . GLY A 1 321 ? 17.017 -6.030 -19.332 1.00 95.19 321 GLY A O 1
ATOM 2529 N N . ALA A 1 322 ? 17.077 -5.530 -17.148 1.00 92.69 322 ALA A N 1
ATOM 2530 C CA . ALA A 1 322 ? 17.233 -6.914 -16.704 1.00 92.69 322 ALA A CA 1
ATOM 2531 C C . ALA A 1 322 ? 16.012 -7.782 -17.059 1.00 92.69 322 ALA A C 1
ATOM 2533 O O . ALA A 1 322 ? 16.181 -8.890 -17.566 1.00 92.69 322 ALA A O 1
ATOM 2534 N N . MET A 1 323 ? 14.794 -7.269 -16.848 1.00 94.38 323 MET A N 1
ATOM 2535 C CA . MET A 1 323 ? 13.556 -7.975 -17.200 1.00 94.38 323 MET A CA 1
ATOM 2536 C C . MET A 1 323 ? 13.383 -8.129 -18.719 1.00 94.38 323 MET A C 1
ATOM 2538 O O . MET A 1 323 ? 12.905 -9.157 -19.183 1.00 94.38 323 MET A O 1
ATOM 2542 N N . ALA A 1 324 ? 13.793 -7.131 -19.505 1.00 94.88 324 ALA A N 1
ATOM 2543 C CA . ALA A 1 324 ? 13.746 -7.170 -20.965 1.00 94.88 324 ALA A CA 1
ATOM 2544 C C . ALA A 1 324 ? 14.570 -8.338 -21.514 1.00 94.88 324 ALA A C 1
ATOM 2546 O O . ALA A 1 324 ? 14.110 -9.077 -22.378 1.00 94.88 324 ALA A O 1
ATOM 2547 N N . LEU A 1 325 ? 15.786 -8.517 -20.992 1.00 91.75 325 LEU A N 1
ATOM 2548 C CA . LEU A 1 325 ? 16.718 -9.544 -21.459 1.00 91.75 325 LEU A CA 1
ATOM 2549 C C . LEU A 1 325 ? 16.290 -10.972 -21.100 1.00 91.75 325 LEU A C 1
ATOM 2551 O O . LEU A 1 325 ? 16.750 -11.913 -21.745 1.00 91.75 325 LEU A O 1
ATOM 2555 N N . SER A 1 326 ? 15.431 -11.141 -20.094 1.00 89.44 326 SER A N 1
ATOM 2556 C CA . SER A 1 326 ? 14.870 -12.439 -19.702 1.00 89.44 326 SER A CA 1
ATOM 2557 C C . SER A 1 326 ? 13.457 -12.690 -20.238 1.00 89.44 326 SER A C 1
ATOM 2559 O O . SER A 1 326 ? 12.962 -13.812 -20.134 1.00 89.44 326 SER A O 1
ATOM 2561 N N . SER A 1 327 ? 12.807 -11.680 -20.820 1.00 92.56 327 SER A N 1
ATOM 2562 C CA . SER A 1 327 ? 11.431 -11.763 -21.310 1.00 92.56 327 SER A CA 1
ATOM 2563 C C . SER A 1 327 ? 11.360 -12.294 -22.746 1.00 92.56 327 SER A C 1
ATOM 2565 O O . SER A 1 327 ? 12.067 -11.834 -23.645 1.00 92.56 327 SER A O 1
ATOM 2567 N N . SER A 1 328 ? 10.424 -13.216 -22.993 1.00 92.62 328 SER A N 1
ATOM 2568 C CA . SER A 1 328 ? 10.067 -13.662 -24.348 1.00 92.62 328 SER A CA 1
ATOM 2569 C C . SER A 1 328 ? 9.343 -12.585 -25.165 1.00 92.62 328 SER A C 1
ATOM 2571 O O . SER A 1 328 ? 9.215 -12.713 -26.380 1.00 92.62 328 SER A O 1
ATOM 2573 N N . GLU A 1 329 ? 8.874 -11.517 -24.519 1.00 95.06 329 GLU A N 1
ATOM 2574 C CA . GLU A 1 329 ? 8.073 -10.458 -25.130 1.00 95.06 329 GLU A CA 1
ATOM 2575 C C . GLU A 1 329 ? 8.919 -9.325 -25.728 1.00 95.06 329 GLU A C 1
ATOM 2577 O O . GLU A 1 329 ? 8.363 -8.434 -26.373 1.00 95.06 329 GLU A O 1
ATOM 2582 N N . LEU A 1 330 ? 10.249 -9.340 -25.555 1.00 96.56 330 LEU A N 1
ATOM 2583 C CA . LEU A 1 330 ? 11.137 -8.249 -25.977 1.00 96.56 330 LEU A CA 1
ATOM 2584 C C . LEU A 1 330 ? 10.944 -7.846 -27.445 1.00 96.56 330 LEU A C 1
ATOM 2586 O O . LEU A 1 330 ? 10.724 -6.672 -27.742 1.00 96.56 330 LEU A O 1
ATOM 2590 N N . ASP A 1 331 ? 10.956 -8.812 -28.363 1.00 97.00 331 ASP A N 1
ATOM 2591 C CA . ASP A 1 331 ? 10.820 -8.538 -29.800 1.00 97.00 331 ASP A CA 1
ATOM 2592 C C . ASP A 1 331 ? 9.436 -8.002 -30.172 1.00 97.00 331 ASP A C 1
ATOM 2594 O O . ASP A 1 331 ? 9.303 -7.105 -31.017 1.00 97.00 331 ASP A O 1
ATOM 2598 N N . ARG A 1 332 ? 8.395 -8.496 -29.493 1.00 96.75 332 ARG A N 1
ATOM 2599 C CA . ARG A 1 332 ? 7.036 -7.987 -29.671 1.00 96.75 332 ARG A CA 1
ATOM 2600 C C . ARG A 1 332 ? 6.917 -6.557 -29.152 1.00 96.75 332 ARG A C 1
ATOM 2602 O O . ARG A 1 332 ? 6.297 -5.733 -29.816 1.00 96.75 332 ARG A O 1
ATOM 2609 N N . MET A 1 333 ? 7.521 -6.247 -28.006 1.00 97.19 333 MET A N 1
ATOM 2610 C CA . MET A 1 333 ? 7.501 -4.905 -27.421 1.00 97.19 333 MET A CA 1
ATOM 2611 C C . MET A 1 333 ? 8.289 -3.891 -28.260 1.00 97.19 333 MET A C 1
ATOM 2613 O O . MET A 1 333 ? 7.806 -2.778 -28.448 1.00 97.19 333 MET A O 1
ATOM 2617 N N . ILE A 1 334 ? 9.437 -4.273 -28.837 1.00 97.94 334 ILE A N 1
ATOM 2618 C CA . ILE A 1 334 ? 10.165 -3.439 -29.814 1.00 97.94 334 ILE A CA 1
ATOM 2619 C C . ILE A 1 334 ? 9.251 -3.086 -30.993 1.00 97.94 334 ILE A C 1
ATOM 2621 O O . ILE A 1 334 ? 9.116 -1.916 -31.353 1.00 97.94 334 ILE A O 1
ATOM 2625 N N . SER A 1 335 ? 8.598 -4.098 -31.570 1.00 97.94 335 SER A N 1
ATOM 2626 C CA . SER A 1 335 ? 7.714 -3.925 -32.728 1.00 97.94 335 SER A CA 1
ATOM 2627 C C . SER A 1 335 ? 6.491 -3.066 -32.396 1.00 97.94 335 SER A C 1
ATOM 2629 O O . SER A 1 335 ? 6.097 -2.224 -33.200 1.00 97.94 335 SER A O 1
ATOM 2631 N N . LEU A 1 336 ? 5.915 -3.250 -31.203 1.00 97.25 336 LEU A N 1
ATOM 2632 C CA . LEU A 1 336 ? 4.785 -2.465 -30.710 1.00 97.25 336 LEU A CA 1
ATOM 2633 C C . LEU A 1 336 ? 5.135 -0.975 -30.630 1.00 97.25 336 LEU A C 1
ATOM 2635 O O . LEU A 1 336 ? 4.451 -0.166 -31.245 1.00 97.25 336 LEU A O 1
ATOM 2639 N N . PHE A 1 337 ? 6.209 -0.613 -29.923 1.00 97.81 337 PHE A N 1
ATOM 2640 C CA . PHE A 1 337 ? 6.572 0.797 -29.752 1.00 97.81 337 PHE A CA 1
ATOM 2641 C C . PHE A 1 337 ? 6.986 1.459 -31.069 1.00 97.81 337 PHE A C 1
ATOM 2643 O O . PHE A 1 337 ? 6.668 2.625 -31.289 1.00 97.81 337 PHE A O 1
ATOM 2650 N N . ALA A 1 338 ? 7.618 0.717 -31.985 1.00 97.06 338 ALA A N 1
ATOM 2651 C CA . ALA A 1 338 ? 7.892 1.218 -33.330 1.00 97.06 338 ALA A CA 1
ATOM 2652 C C . ALA A 1 338 ? 6.595 1.522 -34.107 1.00 97.06 338 ALA A C 1
ATOM 2654 O O . ALA A 1 338 ? 6.498 2.560 -34.761 1.00 97.06 338 ALA A O 1
ATOM 2655 N N . ALA A 1 339 ? 5.582 0.653 -34.007 1.00 97.44 339 ALA A N 1
ATOM 2656 C CA . ALA A 1 339 ? 4.276 0.871 -34.631 1.00 97.44 339 ALA A CA 1
ATOM 2657 C C . ALA A 1 339 ? 3.501 2.041 -33.992 1.00 97.44 339 ALA A C 1
ATOM 2659 O O . ALA A 1 339 ? 2.819 2.783 -34.697 1.00 97.44 339 ALA A O 1
ATOM 2660 N N . GLU A 1 340 ? 3.652 2.243 -32.682 1.00 96.81 340 GLU A N 1
ATOM 2661 C CA . GLU A 1 340 ? 3.099 3.379 -31.928 1.00 96.81 340 GLU A CA 1
ATOM 2662 C C . GLU A 1 340 ? 3.900 4.685 -32.111 1.00 96.81 340 GLU A C 1
ATOM 2664 O O . GLU A 1 340 ? 3.554 5.706 -31.523 1.00 96.81 340 GLU A O 1
ATOM 2669 N N . GLN A 1 341 ? 4.946 4.677 -32.949 1.00 96.94 341 GLN A N 1
ATOM 2670 C CA . GLN A 1 341 ? 5.848 5.809 -33.214 1.00 96.94 341 GLN A CA 1
ATOM 2671 C C . GLN A 1 341 ? 6.680 6.274 -32.003 1.00 96.94 341 GLN A C 1
ATOM 2673 O O . GLN A 1 341 ? 7.321 7.326 -32.058 1.00 96.94 341 GLN A O 1
ATOM 2678 N N . ASP A 1 342 ? 6.771 5.474 -30.940 1.00 97.31 342 ASP A N 1
ATOM 2679 C CA . ASP A 1 342 ? 7.714 5.687 -29.841 1.00 97.31 342 ASP A CA 1
ATOM 2680 C C . ASP A 1 342 ? 9.092 5.102 -30.192 1.00 97.31 342 ASP A C 1
ATOM 2682 O O . ASP A 1 342 ? 9.561 4.083 -29.667 1.00 97.31 342 ASP A O 1
ATOM 2686 N N . MET A 1 343 ? 9.753 5.776 -31.133 1.00 97.38 343 MET A N 1
ATOM 2687 C CA . MET A 1 343 ? 11.058 5.362 -31.649 1.00 97.38 343 MET A CA 1
ATOM 2688 C C . MET A 1 343 ? 12.149 5.389 -30.574 1.00 97.38 343 MET A C 1
ATOM 2690 O O . MET A 1 343 ? 13.078 4.585 -30.634 1.00 97.38 343 MET A O 1
ATOM 2694 N N . SER A 1 344 ? 12.045 6.275 -29.576 1.00 97.56 344 SER A N 1
ATOM 2695 C CA . SER A 1 344 ? 13.011 6.357 -28.477 1.00 97.56 344 SER A CA 1
ATOM 2696 C C . SER A 1 344 ? 12.975 5.104 -27.605 1.00 97.56 344 SER A C 1
ATOM 2698 O O . SER A 1 344 ? 14.030 4.546 -27.299 1.00 97.56 344 SER A O 1
ATOM 2700 N N . THR A 1 345 ? 11.783 4.625 -27.233 1.00 97.88 345 THR A N 1
ATOM 2701 C CA . THR A 1 345 ? 11.646 3.373 -26.475 1.00 97.88 345 THR A CA 1
ATOM 2702 C C . THR A 1 345 ? 12.038 2.167 -27.323 1.00 97.88 345 THR A C 1
ATOM 2704 O O . THR A 1 345 ? 12.821 1.338 -26.861 1.00 97.88 345 THR A O 1
ATOM 2707 N N . ALA A 1 346 ? 11.579 2.088 -28.578 1.00 97.75 346 ALA A N 1
ATOM 2708 C CA . ALA A 1 346 ? 11.934 0.985 -29.473 1.00 97.75 346 ALA A CA 1
ATOM 2709 C C . ALA A 1 346 ? 13.458 0.866 -29.668 1.00 97.75 346 ALA A C 1
ATOM 2711 O O . ALA A 1 346 ? 14.019 -0.220 -29.514 1.00 97.75 346 ALA A O 1
ATOM 2712 N N . GLN A 1 347 ? 14.150 1.981 -29.931 1.00 97.81 347 GLN A N 1
ATOM 2713 C CA . GLN A 1 347 ? 15.604 1.994 -30.109 1.00 97.81 347 GLN A CA 1
ATOM 2714 C C . GLN A 1 347 ? 16.351 1.605 -28.829 1.00 97.81 347 GLN A C 1
ATOM 2716 O O . GLN A 1 347 ? 17.337 0.871 -28.891 1.00 97.81 347 GLN A O 1
ATOM 2721 N N . TRP A 1 348 ? 15.893 2.070 -27.664 1.00 97.38 348 TRP A N 1
ATOM 2722 C CA . TRP A 1 348 ? 16.489 1.680 -26.387 1.00 97.38 348 TRP A CA 1
ATOM 2723 C C . TRP A 1 348 ? 16.409 0.163 -26.160 1.00 97.38 348 TRP A C 1
ATOM 2725 O O . TRP A 1 348 ? 17.419 -0.460 -25.829 1.00 97.38 348 TRP A O 1
ATOM 2735 N N . LEU A 1 349 ? 15.252 -0.449 -26.424 1.00 97.69 349 LEU A N 1
ATOM 2736 C CA . LEU A 1 349 ? 15.069 -1.899 -26.315 1.00 97.69 349 LEU A CA 1
ATOM 2737 C C . LEU A 1 349 ? 15.933 -2.683 -27.319 1.00 97.69 349 LEU A C 1
ATOM 2739 O O . LEU A 1 349 ? 16.525 -3.702 -26.957 1.00 97.69 349 LEU A O 1
ATOM 2743 N N . VAL A 1 350 ? 16.075 -2.188 -28.555 1.00 97.12 350 VAL A N 1
ATOM 2744 C CA . VAL A 1 350 ? 17.007 -2.757 -29.546 1.00 97.12 350 VAL A CA 1
ATOM 2745 C C . VAL A 1 350 ? 18.447 -2.710 -29.032 1.00 97.12 350 VAL A C 1
ATOM 2747 O O . VAL A 1 350 ? 19.159 -3.712 -29.119 1.00 97.12 350 VAL A O 1
ATOM 2750 N N . ASN A 1 351 ? 18.872 -1.583 -28.457 1.00 96.00 351 ASN A N 1
ATOM 2751 C CA . ASN A 1 351 ? 20.224 -1.425 -27.919 1.00 96.00 351 ASN A CA 1
ATOM 2752 C C . ASN A 1 351 ? 20.489 -2.385 -26.750 1.00 96.00 351 ASN A C 1
ATOM 2754 O O . ASN A 1 351 ? 21.568 -2.971 -26.686 1.00 96.00 351 ASN A O 1
ATOM 2758 N N . LEU A 1 352 ? 19.509 -2.596 -25.862 1.00 94.50 352 LEU A N 1
ATOM 2759 C CA . LEU A 1 352 ? 19.607 -3.598 -24.794 1.00 94.50 352 LEU A CA 1
ATOM 2760 C C . LEU A 1 352 ? 19.826 -5.001 -25.374 1.00 94.50 352 LEU A C 1
ATOM 2762 O O . LEU A 1 352 ? 20.772 -5.690 -24.983 1.00 94.50 352 LEU A O 1
ATOM 2766 N N . LYS A 1 353 ? 19.006 -5.396 -26.358 1.00 93.38 353 LYS A N 1
ATOM 2767 C CA . LYS A 1 353 ? 19.126 -6.692 -27.043 1.00 93.38 353 LYS A CA 1
ATOM 2768 C C . LYS A 1 353 ? 20.507 -6.872 -27.683 1.00 93.38 353 LYS A C 1
ATOM 2770 O O . LYS A 1 353 ? 21.139 -7.913 -27.517 1.00 93.38 353 LYS A O 1
ATOM 2775 N N . GLN A 1 354 ? 20.993 -5.861 -28.405 1.00 91.50 354 GLN A N 1
ATOM 2776 C CA . GLN A 1 354 ? 22.291 -5.904 -29.086 1.00 91.50 354 GLN A CA 1
ATOM 2777 C C . GLN A 1 354 ? 23.471 -5.930 -28.106 1.00 91.50 354 GLN A C 1
ATOM 2779 O O . GLN A 1 354 ? 24.405 -6.710 -28.301 1.00 91.50 354 GLN A O 1
ATOM 2784 N N . GLY A 1 355 ? 23.421 -5.134 -27.034 1.00 85.31 355 GLY A N 1
ATOM 2785 C CA . GLY A 1 355 ? 24.461 -5.109 -26.004 1.00 85.31 355 GLY A CA 1
ATOM 2786 C C . GLY A 1 355 ? 24.624 -6.458 -25.297 1.00 85.31 355 GLY A C 1
ATOM 2787 O O . GLY A 1 355 ? 25.750 -6.908 -25.075 1.00 85.31 355 GLY A O 1
ATOM 2788 N N . ALA A 1 356 ? 23.519 -7.162 -25.027 1.00 79.38 356 ALA A N 1
ATOM 2789 C CA . ALA A 1 356 ? 23.565 -8.506 -24.453 1.00 79.38 356 ALA A CA 1
ATOM 2790 C C . ALA A 1 356 ? 24.259 -9.511 -25.390 1.00 79.38 356 ALA A C 1
ATOM 2792 O O . ALA A 1 356 ? 25.141 -10.258 -24.957 1.00 79.38 356 ALA A O 1
ATOM 2793 N N . LEU A 1 357 ? 23.927 -9.480 -26.687 1.00 72.06 357 LEU A N 1
ATOM 2794 C CA . LEU A 1 357 ? 24.547 -10.343 -27.698 1.00 72.06 357 LEU A CA 1
ATOM 2795 C C . LEU A 1 357 ? 26.062 -10.113 -27.796 1.00 72.06 357 LEU A C 1
ATOM 2797 O O . LEU A 1 357 ? 26.821 -11.078 -27.833 1.00 72.06 357 LEU A O 1
ATOM 2801 N N . GLN A 1 358 ? 26.516 -8.857 -27.767 1.00 69.62 358 GLN A N 1
ATOM 2802 C CA . GLN A 1 358 ? 27.946 -8.529 -27.809 1.00 69.62 358 GLN A CA 1
ATOM 2803 C C . GLN A 1 358 ? 28.699 -9.004 -26.557 1.00 69.62 358 GLN A C 1
ATOM 2805 O O . GLN A 1 358 ? 29.810 -9.519 -26.669 1.00 69.62 358 GLN A O 1
ATOM 2810 N N . SER A 1 359 ? 28.087 -8.905 -25.372 1.00 66.62 359 SER A N 1
ATOM 2811 C CA . SER A 1 359 ? 28.698 -9.378 -24.121 1.00 66.62 359 SER A CA 1
ATOM 2812 C C . SER A 1 359 ? 28.846 -10.905 -24.052 1.00 66.62 359 SER A C 1
ATOM 2814 O O . SER A 1 359 ? 29.796 -11.406 -23.451 1.00 66.62 359 SER A O 1
ATOM 2816 N N . ASN A 1 360 ? 27.949 -11.647 -24.709 1.00 60.12 360 ASN A N 1
ATOM 2817 C CA . ASN A 1 360 ? 28.012 -13.107 -24.802 1.00 60.12 360 ASN A CA 1
ATOM 2818 C C . ASN A 1 360 ? 29.055 -13.588 -25.821 1.00 60.12 360 ASN A C 1
ATOM 2820 O O . ASN A 1 360 ? 29.626 -14.658 -25.643 1.00 60.12 360 ASN A O 1
ATOM 2824 N N . VAL A 1 361 ? 29.344 -12.795 -26.858 1.00 57.94 361 VAL A N 1
ATOM 2825 C CA . VAL A 1 361 ? 30.421 -13.083 -27.823 1.00 57.94 361 VAL A CA 1
ATOM 2826 C C . VAL A 1 361 ? 31.810 -12.842 -27.218 1.00 57.94 361 VAL A C 1
ATOM 2828 O O . VAL A 1 361 ? 32.760 -13.480 -27.638 1.00 57.94 361 VAL A O 1
ATOM 2831 N N . GLN A 1 362 ? 31.941 -11.958 -26.224 1.00 51.56 362 GLN A N 1
ATOM 2832 C CA . GLN A 1 362 ? 33.216 -11.696 -25.533 1.00 51.56 362 GLN A CA 1
ATOM 2833 C C . GLN A 1 362 ? 33.523 -12.670 -24.381 1.00 51.56 362 GLN A C 1
ATOM 2835 O O . GLN A 1 362 ? 34.645 -12.680 -23.879 1.00 51.56 362 GLN A O 1
ATOM 2840 N N . LYS A 1 363 ? 32.528 -13.435 -23.915 1.00 47.72 363 LYS A N 1
ATOM 2841 C CA . LYS A 1 363 ? 32.662 -14.416 -22.820 1.00 47.72 363 LYS A CA 1
ATOM 2842 C C . LYS A 1 363 ? 32.803 -15.866 -23.300 1.00 47.72 363 LYS A C 1
ATOM 2844 O O . LYS A 1 363 ? 33.037 -16.739 -22.466 1.00 47.72 363 LYS A O 1
ATOM 2849 N N . ASN A 1 364 ? 32.659 -16.095 -24.602 1.00 44.66 364 ASN A N 1
ATOM 2850 C CA . ASN A 1 364 ? 32.991 -17.337 -25.302 1.00 44.66 364 ASN A CA 1
ATOM 2851 C C . ASN A 1 364 ? 34.275 -17.125 -26.106 1.00 44.66 364 ASN A C 1
ATOM 2853 O O . ASN A 1 364 ? 34.928 -18.144 -26.418 1.00 44.66 364 ASN A O 1
#

pLDDT: mean 82.16, std 18.29, range [29.25, 97.94]

Foldseek 3Di:
DPDPDPPPVVVVVVVVVVVVVVVVVPDDDCPDDPDPQALVNVLLVCLLLLNVVVNVVCPVVVSDALVNDPLQQSLVSSLQSQCPDDPDNGLNDLQNLVSSVVSQVSSVVSPQHDLLDWYFQADPVPRGDPAIEHPLLLCLLVLPAPVSVVSSVVSPDALCRDPPREARSVLSNLLCELPSDDPVRVVSCVVSHNDAFADFGDPSNQVRSVVRNPLQQPDGQDDPPVPPPDGTFTRLRSLLSSLLGPSDDQASNLSRNLRSLLVSVVCCVPDPGPDLSLLVSVVRPPLPALVQVVDKDWDADPVPGIDIGRSQDPSNVVSSLVSLQVDPCLVVSLVVCVVVVSPSRSVSSVVSVVVVVVVVVVVD

Radius of gyration: 28.73 Å; chains: 1; bounding box: 80×48×105 Å

Organism: NCBI:txid538381

Sequence (364 aa):
MRLLADLLPILRRAATRAALLAAAAGLAGPAGAQDGTTPLQTFQTYVVNNDLTNAQFFLQNGLVTAAELDTGDLFLKALFANNTRGSDTRPLDFANVEQVARLHDYLSALAPVDMNGRERCWDYRTRITDRWCGLATTMLAQGVAPQAISFYMQRGLDLSARPEEVASPALALIANLGSRYSMEDLNWFSQNGLQLGSETFPLSHFTRLQAYYELDLEDAYKIPEARLDSQPFNFLDALSMTLTSRRQDGHERSANQDFLCRYIMFVAGQMPPTFDHFSFLLRNVQEFRGANIGRTEKASSRRYGTFYYEVFPQSCVSMIGAMALSSSELDRMISLFAAEQDMSTAQWLVNLKQGALQSNVQKN